Protein AF-A0AAD5D292-F1 (afdb_monomer)

Radius of gyration: 25.25 Å; Cα contacts (8 Å, |Δi|>4): 154; chains: 1; bounding box: 53×42×81 Å

Organism: Ambrosia artemisiifolia (NCBI:txid4212)

Secondary structure (DSSP, 8-state):
---TTT-S--SHHHHHHHHHHHHHTT---HHHHHHHHHHHHHHHHHHHHHB--SSSSS--S---------------S--------GGGGG------------B---HHHHHHHHHHHHHHHHHHHHHHHHHHHHHHHHHHHTTS-----GGG--SSTHHHHHHHHHHHHHHHHHHHHHHHHHHHHHHHHHTT--HHHHHHHHHHHHHHHHHHHHHHHHH-GGG-SHHHHHHHHHHHHHHHHHHHHHH-

Solvent-accessible surface area (backbone atoms only — not comparable to full-atom values): 15042 Å² total; per-residue (Å²): 131,89,56,67,45,60,29,89,72,74,66,65,57,57,54,52,51,49,51,55,47,60,69,55,58,92,60,83,56,60,68,61,45,32,41,50,38,23,52,44,47,50,53,50,52,50,47,61,64,41,35,52,74,90,83,80,87,84,82,81,94,80,78,81,88,75,88,75,95,81,87,88,80,88,88,82,91,77,92,70,79,87,72,84,71,76,80,61,84,80,67,86,80,83,89,73,95,71,82,59,79,53,38,73,62,25,68,59,44,53,52,43,52,52,52,46,50,53,48,37,52,49,41,52,49,50,53,47,51,51,51,50,60,68,40,48,66,43,52,63,57,53,64,47,63,74,81,76,78,77,85,76,78,67,91,58,81,62,44,60,58,51,48,52,59,47,47,54,64,56,43,45,44,42,51,52,45,49,50,50,54,48,55,50,50,52,53,36,55,75,39,59,37,55,65,71,57,53,53,52,46,53,52,54,49,54,51,48,51,51,54,54,51,51,52,50,46,72,74,32,67,91,42,71,42,71,73,32,49,53,46,44,50,54,41,50,49,54,51,53,53,48,51,58,66,72,72,108

Sequence (248 aa):
QWRSFEAEKTSIFDRIIQTIGQAIETQDNNEVLAYWLSNASTLLLLLQRTLKASGAAGAPPNRRPSATLFGRMTQSFRGTPQGVNISLIAGETTGASNTLQQVEAKYPALLFKQQLTAYVEKIYGMIRDNLKKDISPLLGLCIQAPRISRANLLKGNAVALASAASQDILIAHWQGIVNNIGCFLNMLKSNNVPPFLVRKIFTQIFSFINVQLFNSLLLRRECCSFSNGEYVKAGLSELEQWCYKATE

Nearest PDB structures (foldseek):
  4yn0-assembly1_B  TM=4.551E-01  e=6.010E+00  Mus musculus
  5ijp-assembly1_A  TM=3.092E-01  e=4.267E+00  Thermochaetoides thermophila
  2x3v-assembly2_C  TM=1.459E-01  e=5.450E+00  Mus musculus

Foldseek 3Di:
DPCVQVDQDDCPLVVVLVVLCVQPVVDPDLLSLLLSLQVLVVVLVVLVLQADDPPDPDDDDDDDDDDDPDDDDDDDDDDDPDQDPPVCVPPDDPDDDDPPPRDHGDPSSVVSSVSSVVSSSVSLVSSLVSLCVQLVVLLVLLLAFDDDPPPDDDDDPVCVVVVVVSLCVRLVSLVSNLVSLVVSLVSSVVSVNPVVSVVVSVVVVVVSSVVVNVVSCVVCVVCPDPVNVVSSVVSVVSVVVSVVVSVD

InterPro domains:
  IPR002710 Dilute domain [PF01843] (200-245)
  IPR002710 Dilute domain [PS51126] (14-248)
  IPR052072 Vascular development regulator domain-containing protein [PTHR16027] (11-248)

Mean predicted aligned error: 12.89 Å

Structure (mmCIF, N/CA/C/O backbone):
data_AF-A0AAD5D292-F1
#
_entry.id   AF-A0AAD5D292-F1
#
loop_
_atom_site.group_PDB
_atom_site.id
_atom_site.type_symbol
_atom_site.label_atom_id
_atom_site.label_alt_id
_atom_site.label_comp_id
_atom_site.label_asym_id
_atom_site.label_entity_id
_atom_site.label_seq_id
_atom_site.pdbx_PDB_ins_code
_atom_site.Cartn_x
_atom_site.Cartn_y
_atom_site.Cartn_z
_atom_site.occupancy
_atom_site.B_iso_or_equiv
_atom_site.auth_seq_id
_atom_site.auth_comp_id
_atom_site.auth_asym_id
_atom_site.auth_atom_id
_atom_site.pdbx_PDB_model_num
ATOM 1 N N . GLN A 1 1 ? -28.752 1.957 29.649 1.00 52.66 1 GLN A N 1
ATOM 2 C CA . GLN A 1 1 ? -27.492 2.647 29.284 1.00 52.66 1 GLN A CA 1
ATOM 3 C C . GLN A 1 1 ? -26.350 1.646 29.356 1.00 52.66 1 GLN A C 1
ATOM 5 O O . GLN A 1 1 ? -26.224 0.975 30.373 1.00 52.66 1 GLN A O 1
ATOM 10 N N . TRP A 1 2 ? -25.548 1.519 28.299 1.00 58.00 2 TRP A N 1
ATOM 11 C CA . TRP A 1 2 ? -24.398 0.611 28.279 1.00 58.00 2 TRP A CA 1
ATOM 12 C C . TRP A 1 2 ? -23.208 1.285 28.976 1.00 58.00 2 TRP A C 1
ATOM 14 O O . TRP A 1 2 ? -22.491 2.068 28.363 1.00 58.00 2 TRP A O 1
ATOM 24 N N . ARG A 1 3 ? -23.016 1.010 30.273 1.00 74.88 3 ARG A N 1
ATOM 25 C CA . ARG A 1 3 ? -21.906 1.546 31.094 1.00 74.88 3 ARG A CA 1
ATOM 26 C C . ARG A 1 3 ? -20.603 0.748 30.947 1.00 74.88 3 ARG A C 1
ATOM 28 O O . ARG A 1 3 ? -19.741 0.784 31.816 1.00 74.88 3 ARG A O 1
ATOM 35 N N . SER A 1 4 ? -20.439 0.006 29.851 1.00 76.19 4 SER A N 1
ATOM 36 C CA . SER A 1 4 ? -19.287 -0.884 29.642 1.00 76.19 4 SER A CA 1
ATOM 37 C C . SER A 1 4 ? -17.945 -0.143 29.572 1.00 76.19 4 SER A C 1
ATOM 39 O O . SER A 1 4 ? -16.920 -0.738 29.881 1.00 76.19 4 SER A O 1
ATOM 41 N N . PHE A 1 5 ? -17.942 1.147 29.216 1.00 77.19 5 PHE A N 1
ATOM 42 C CA . PHE A 1 5 ? -16.741 1.995 29.239 1.00 77.19 5 PHE A CA 1
ATOM 43 C C . PHE A 1 5 ? -16.336 2.454 30.653 1.00 77.19 5 PHE A C 1
ATOM 45 O O . PHE A 1 5 ? -15.166 2.752 30.886 1.00 77.19 5 PHE A O 1
ATOM 52 N N . GLU A 1 6 ? -17.282 2.467 31.594 1.00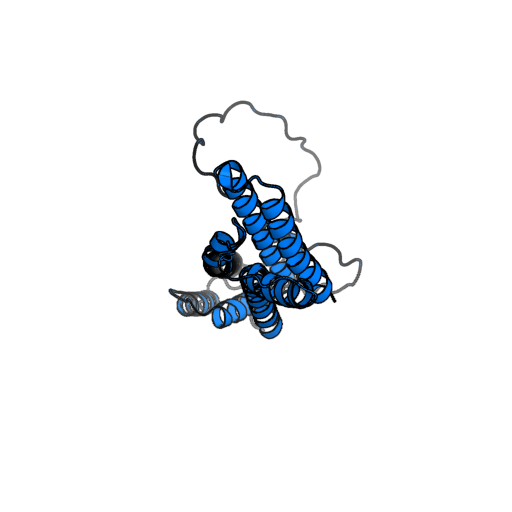 77.62 6 GLU A N 1
ATOM 53 C CA . GLU A 1 6 ? -17.096 2.859 33.002 1.00 77.62 6 GLU A CA 1
ATOM 54 C C . GLU A 1 6 ? -16.941 1.636 33.925 1.00 77.62 6 GLU A C 1
ATOM 56 O O . GLU A 1 6 ? -16.706 1.778 35.124 1.00 77.62 6 GLU A O 1
ATOM 61 N N . ALA A 1 7 ? -17.088 0.425 33.378 1.00 78.69 7 ALA A N 1
ATOM 62 C CA . ALA A 1 7 ? -17.051 -0.818 34.131 1.00 78.69 7 ALA A CA 1
ATOM 63 C C . ALA A 1 7 ? -15.611 -1.236 34.468 1.00 78.69 7 ALA A C 1
ATOM 65 O O . ALA A 1 7 ? -14.726 -1.234 33.613 1.00 78.69 7 ALA A O 1
ATOM 66 N N . GLU A 1 8 ? -15.387 -1.675 35.708 1.00 77.25 8 GLU A N 1
ATOM 67 C CA . GLU A 1 8 ? -14.089 -2.210 36.149 1.00 77.25 8 GLU A CA 1
ATOM 68 C C . GLU A 1 8 ? -13.751 -3.559 35.503 1.00 77.25 8 GLU A C 1
ATOM 70 O O . GLU A 1 8 ? -12.580 -3.909 35.363 1.00 77.25 8 GLU A O 1
ATOM 75 N N . LYS A 1 9 ? -14.777 -4.314 35.091 1.00 79.25 9 LYS A N 1
ATOM 76 C CA . LYS A 1 9 ? -14.651 -5.600 34.401 1.00 79.25 9 LYS A CA 1
ATOM 77 C C . LYS A 1 9 ? -15.694 -5.699 33.297 1.00 79.25 9 LYS A C 1
ATOM 79 O O . LYS A 1 9 ? -16.869 -5.414 33.519 1.00 79.25 9 LYS A O 1
ATOM 84 N N . THR A 1 10 ? -15.273 -6.132 32.114 1.00 86.69 10 THR A N 1
ATOM 85 C CA . THR A 1 10 ? -16.164 -6.417 30.987 1.00 86.69 10 THR A CA 1
ATOM 86 C C . THR A 1 10 ? -15.476 -7.361 30.008 1.00 86.69 10 THR A C 1
ATOM 88 O O . THR A 1 10 ? -14.293 -7.196 29.739 1.00 86.69 10 THR A O 1
ATOM 91 N N . SER A 1 11 ? -16.209 -8.337 29.469 1.00 88.81 11 SER A N 1
ATOM 92 C CA . SER A 1 11 ? -15.699 -9.300 28.478 1.00 88.81 11 SER A CA 1
ATOM 93 C C . SER A 1 11 ? -16.020 -8.909 27.034 1.00 88.81 11 SER A C 1
ATOM 95 O O . SER A 1 11 ? -15.599 -9.581 26.094 1.00 88.81 11 SER A O 1
ATOM 97 N N . ILE A 1 12 ? -16.789 -7.832 26.828 1.00 90.69 12 ILE A N 1
ATOM 98 C CA . ILE A 1 12 ? -17.220 -7.420 25.486 1.00 90.69 12 ILE A CA 1
ATOM 99 C C . ILE A 1 12 ? -16.034 -6.997 24.615 1.00 90.69 12 ILE A C 1
ATOM 101 O O . ILE A 1 12 ? -15.991 -7.334 23.436 1.00 90.69 12 ILE A O 1
ATOM 105 N N . PHE A 1 13 ? -15.058 -6.303 25.206 1.00 91.44 13 PHE A N 1
ATOM 106 C CA . PHE A 1 13 ? -13.865 -5.845 24.502 1.00 91.44 13 PHE A CA 1
ATOM 107 C C . PHE A 1 13 ? -13.006 -7.024 24.052 1.00 91.44 13 PHE A C 1
ATOM 109 O O . PHE A 1 13 ? -12.629 -7.078 22.884 1.00 91.44 13 PHE A O 1
ATOM 116 N N . ASP A 1 14 ? -12.801 -8.011 24.926 1.00 90.56 14 ASP A N 1
ATOM 117 C CA . ASP A 1 14 ? -12.041 -9.219 24.597 1.00 90.56 14 ASP A CA 1
ATOM 118 C C . ASP A 1 14 ? -12.690 -9.999 23.449 1.00 90.56 14 ASP A C 1
ATOM 120 O O . ASP A 1 14 ? -12.003 -10.411 22.518 1.00 90.56 14 ASP A O 1
ATOM 124 N N . ARG A 1 15 ? -14.025 -10.136 23.452 1.00 93.50 15 ARG A N 1
ATOM 125 C CA . ARG A 1 15 ? -14.766 -10.805 22.367 1.00 93.50 15 ARG A CA 1
ATOM 126 C C . ARG A 1 15 ? -14.590 -10.102 21.021 1.00 93.50 15 ARG A C 1
ATOM 128 O O . ARG A 1 15 ? -14.373 -10.767 20.009 1.00 93.50 15 ARG A O 1
ATOM 135 N N . ILE A 1 16 ? -14.667 -8.769 20.998 1.00 94.06 16 ILE A N 1
ATOM 136 C CA . ILE A 1 16 ? -14.452 -7.979 19.775 1.00 94.06 16 ILE A CA 1
ATOM 137 C C . ILE A 1 16 ? -13.016 -8.158 19.278 1.00 94.06 16 ILE A C 1
ATOM 139 O O . ILE A 1 16 ? -12.801 -8.447 18.103 1.00 94.06 16 ILE A O 1
ATOM 143 N N . ILE A 1 17 ? -12.037 -8.031 20.174 1.00 94.12 17 ILE A N 1
ATOM 144 C CA . ILE A 1 17 ? -10.619 -8.184 19.848 1.00 94.12 17 ILE A CA 1
ATOM 145 C C . ILE A 1 17 ? -10.313 -9.584 19.319 1.00 94.12 17 ILE A C 1
ATOM 147 O O . ILE A 1 17 ? -9.606 -9.710 18.323 1.00 94.12 17 ILE A O 1
ATOM 151 N N . GLN A 1 18 ? -10.870 -10.625 19.932 1.00 94.56 18 GLN A N 1
ATOM 152 C CA . GLN A 1 18 ? -10.713 -11.997 19.468 1.00 94.56 18 GLN A CA 1
ATOM 153 C C . GLN A 1 18 ? -11.321 -12.196 18.075 1.00 94.56 18 GLN A C 1
ATOM 155 O O . GLN A 1 18 ? -10.709 -12.852 17.239 1.00 94.56 18 GLN A O 1
ATOM 160 N N . THR A 1 19 ? -12.481 -11.590 17.804 1.00 94.81 19 THR A N 1
ATOM 161 C CA . THR A 1 19 ? -13.149 -11.682 16.496 1.00 94.81 19 THR A CA 1
ATOM 162 C C . THR A 1 19 ? -12.312 -11.021 15.402 1.00 94.81 19 THR A C 1
ATOM 164 O O . THR A 1 19 ? -12.082 -11.626 14.358 1.00 94.81 19 THR A O 1
ATOM 167 N N . ILE A 1 20 ? -11.805 -9.807 15.659 1.00 94.44 20 ILE A N 1
ATOM 168 C CA . ILE A 1 20 ? -10.880 -9.120 14.744 1.00 94.44 20 ILE A CA 1
ATOM 169 C C . ILE A 1 20 ? -9.628 -9.978 14.552 1.00 94.44 20 ILE A C 1
ATOM 171 O O . ILE A 1 20 ? -9.223 -10.219 13.420 1.00 94.44 20 ILE A O 1
ATOM 175 N N . GLY A 1 21 ? -9.042 -10.462 15.651 1.00 94.31 21 GLY A N 1
ATOM 176 C CA . GLY A 1 21 ? -7.835 -11.282 15.654 1.00 94.31 21 GLY A CA 1
ATOM 177 C C . GLY A 1 21 ? -7.959 -12.510 14.762 1.00 94.31 21 GLY A C 1
ATOM 178 O O . GLY A 1 21 ? -7.159 -12.662 13.847 1.00 94.31 21 GLY A O 1
ATOM 179 N N . GLN A 1 22 ? -8.997 -13.321 14.966 1.00 93.62 22 GLN A N 1
ATOM 180 C CA . GLN A 1 22 ? -9.257 -14.528 14.175 1.00 93.62 22 GLN A CA 1
ATOM 181 C C . GLN A 1 22 ? -9.496 -14.219 12.697 1.00 93.62 22 GLN A C 1
ATOM 183 O O . GLN A 1 22 ? -9.036 -14.956 11.832 1.00 93.62 22 GLN A O 1
ATOM 188 N N . ALA A 1 23 ? -10.196 -13.126 12.391 1.00 92.12 23 ALA A N 1
ATOM 189 C CA . ALA A 1 23 ? -10.523 -12.788 11.012 1.00 92.12 23 ALA A CA 1
ATOM 190 C C . ALA A 1 23 ? -9.321 -12.274 10.199 1.00 92.12 23 ALA A C 1
ATOM 192 O O . ALA A 1 23 ? -9.346 -12.341 8.967 1.00 92.12 23 ALA A O 1
ATOM 193 N N . ILE A 1 24 ? -8.284 -11.759 10.870 1.00 93.69 24 ILE A N 1
ATOM 194 C CA . ILE A 1 24 ? -7.054 -11.282 10.220 1.00 93.69 24 ILE A CA 1
ATOM 195 C C . ILE A 1 24 ? -5.873 -12.250 10.360 1.00 93.69 24 ILE A C 1
ATOM 197 O O . ILE A 1 24 ? -4.842 -12.062 9.710 1.00 93.69 24 ILE A O 1
ATOM 201 N N . GLU A 1 25 ? -5.968 -13.241 11.244 1.00 88.50 25 GLU A N 1
ATOM 202 C CA . GLU A 1 25 ? -4.927 -14.241 11.447 1.00 88.50 25 GLU A CA 1
ATOM 203 C C . GLU A 1 25 ? -4.779 -15.071 10.167 1.00 88.50 25 GLU A C 1
ATOM 205 O O . GLU A 1 25 ? -5.731 -15.678 9.690 1.00 88.50 25 GLU A O 1
ATOM 210 N N . THR A 1 26 ? -3.582 -15.051 9.568 1.00 77.75 26 THR A N 1
ATOM 211 C CA . THR A 1 26 ? -3.256 -15.732 8.295 1.00 77.75 26 THR A CA 1
ATOM 212 C C . THR A 1 26 ? -4.068 -15.287 7.067 1.00 77.75 26 THR A C 1
ATOM 214 O O . THR A 1 26 ? -4.201 -16.041 6.108 1.00 77.75 26 THR A O 1
ATOM 217 N N . GLN A 1 27 ? -4.596 -14.057 7.065 1.00 81.25 27 GLN A N 1
ATOM 218 C CA . GLN A 1 27 ? -5.418 -13.573 5.956 1.00 81.25 27 GLN A CA 1
ATOM 219 C C . GLN A 1 27 ? -4.590 -12.973 4.804 1.00 81.25 27 GLN A C 1
ATOM 221 O O . GLN A 1 27 ? -3.967 -11.923 4.970 1.00 81.25 27 GLN A O 1
ATOM 226 N N . ASP A 1 28 ? -4.678 -13.591 3.623 1.00 83.81 28 ASP A N 1
ATOM 227 C CA . ASP A 1 28 ? -4.085 -13.094 2.369 1.00 83.81 28 ASP A CA 1
ATOM 228 C C . ASP A 1 28 ? -5.088 -12.304 1.504 1.00 83.81 28 ASP A C 1
ATOM 230 O O . ASP A 1 28 ? -4.696 -11.594 0.576 1.00 83.81 28 ASP A O 1
ATOM 234 N N . ASN A 1 29 ? -6.393 -12.386 1.798 1.00 93.44 29 ASN A N 1
ATOM 235 C CA . ASN A 1 29 ? -7.411 -11.663 1.041 1.00 93.44 29 ASN A CA 1
ATOM 236 C C . ASN A 1 29 ? -7.456 -10.172 1.426 1.00 93.44 29 ASN A C 1
ATOM 238 O O . ASN A 1 29 ? -7.951 -9.792 2.493 1.00 93.44 29 ASN A O 1
ATOM 242 N N . ASN A 1 30 ? -7.001 -9.317 0.506 1.00 95.38 30 ASN A N 1
ATOM 243 C CA . ASN A 1 30 ? -6.973 -7.866 0.684 1.00 95.38 30 ASN A CA 1
ATOM 244 C C . ASN A 1 30 ? -8.366 -7.234 0.867 1.00 95.38 30 ASN A C 1
ATOM 246 O O . ASN A 1 30 ? -8.459 -6.208 1.539 1.00 95.38 30 ASN A O 1
ATOM 250 N N . GLU A 1 31 ? -9.442 -7.830 0.343 1.00 96.00 31 GLU A N 1
ATOM 251 C CA . GLU A 1 31 ? -10.810 -7.327 0.548 1.00 96.00 31 GLU A CA 1
ATOM 252 C C . GLU A 1 31 ? -11.240 -7.466 2.011 1.00 96.00 31 GLU A C 1
ATOM 254 O O . GLU A 1 31 ? -11.758 -6.522 2.608 1.00 96.00 31 GLU A O 1
ATOM 259 N N . VAL A 1 32 ? -10.948 -8.617 2.626 1.00 96.31 32 VAL A N 1
ATOM 260 C CA . VAL A 1 32 ? -11.236 -8.866 4.046 1.00 96.31 32 VAL A CA 1
ATOM 261 C C . VAL A 1 32 ? -10.408 -7.934 4.927 1.00 96.31 32 VAL A C 1
ATOM 263 O O . VAL A 1 32 ? -10.928 -7.349 5.880 1.00 96.31 32 VAL A O 1
ATOM 266 N N . LEU A 1 33 ? -9.129 -7.740 4.593 1.00 97.44 33 LEU A N 1
ATOM 267 C CA . LEU A 1 33 ? -8.275 -6.791 5.305 1.00 97.44 33 LEU A CA 1
ATOM 268 C C . LEU A 1 33 ? -8.810 -5.358 5.185 1.00 97.44 33 LEU A C 1
ATOM 270 O O . LEU A 1 33 ? -8.852 -4.645 6.185 1.00 97.44 33 LEU A O 1
ATOM 274 N N . ALA A 1 34 ? -9.250 -4.929 4.000 1.00 97.69 34 ALA A N 1
ATOM 275 C CA . ALA A 1 34 ? -9.808 -3.595 3.799 1.00 97.69 34 ALA A CA 1
ATOM 276 C C . ALA A 1 34 ? -11.111 -3.393 4.579 1.00 97.69 34 ALA A C 1
ATOM 278 O O . ALA A 1 34 ? -11.265 -2.370 5.246 1.00 97.69 34 ALA A O 1
ATOM 279 N N . TYR A 1 35 ? -12.002 -4.389 4.582 1.00 97.44 35 TYR A N 1
ATOM 280 C CA . TYR A 1 35 ? -13.206 -4.386 5.411 1.00 97.44 35 TYR A CA 1
ATOM 281 C C . TYR A 1 35 ? -12.866 -4.181 6.895 1.00 97.44 35 TYR A C 1
ATOM 283 O O . TYR A 1 35 ? -13.420 -3.292 7.552 1.00 97.44 35 TYR A O 1
ATOM 291 N N . TRP A 1 36 ? -11.929 -4.963 7.440 1.00 97.62 36 TRP A N 1
ATOM 292 C CA . TRP A 1 36 ? -11.537 -4.834 8.844 1.00 97.62 36 TRP A CA 1
ATOM 293 C C . TRP A 1 36 ? -10.796 -3.534 9.132 1.00 97.62 36 TRP A C 1
ATOM 295 O O . TRP A 1 36 ? -11.002 -2.960 10.201 1.00 97.62 36 TRP A O 1
ATOM 305 N N . LEU A 1 37 ? -10.002 -3.020 8.187 1.00 97.94 37 LEU A N 1
ATOM 306 C CA . LEU A 1 37 ? -9.361 -1.716 8.318 1.00 97.94 37 LEU A CA 1
ATOM 307 C C . LEU A 1 37 ? -10.415 -0.619 8.482 1.00 97.94 37 LEU A C 1
ATOM 309 O O . LEU A 1 37 ? -10.319 0.169 9.422 1.00 97.94 37 LEU A O 1
ATOM 313 N N . SER A 1 38 ? -11.442 -0.583 7.632 1.00 9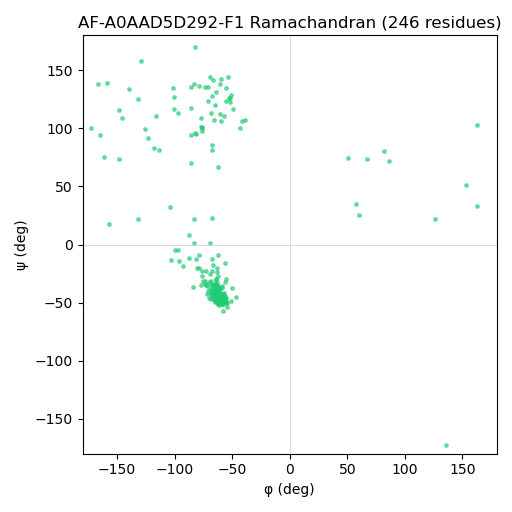7.94 38 SER A N 1
ATOM 314 C CA . SER A 1 38 ? -12.523 0.410 7.705 1.00 97.94 38 SER A CA 1
ATOM 315 C C . SER A 1 38 ? -13.279 0.347 9.030 1.00 97.94 38 SER A C 1
ATOM 317 O O . SER A 1 38 ? -13.443 1.369 9.707 1.00 97.94 38 SER A O 1
ATOM 319 N N . ASN A 1 39 ? -13.694 -0.855 9.438 1.00 9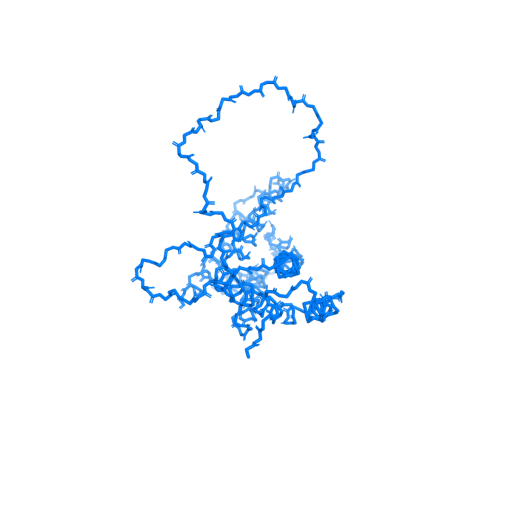7.50 39 ASN A N 1
ATOM 320 C CA . ASN A 1 39 ? -14.465 -1.062 10.663 1.00 97.50 39 ASN A CA 1
ATOM 321 C C . ASN A 1 39 ? -13.642 -0.751 11.918 1.00 97.50 39 ASN A C 1
ATOM 323 O O . ASN A 1 39 ? -14.103 -0.005 12.783 1.00 97.50 39 ASN A O 1
ATOM 327 N N . ALA A 1 40 ? -12.405 -1.249 12.006 1.00 97.25 40 ALA A N 1
ATOM 328 C CA . ALA A 1 40 ? -11.527 -0.995 13.146 1.00 97.25 40 ALA A CA 1
ATOM 329 C C . ALA A 1 40 ? -11.156 0.492 13.260 1.00 97.25 40 ALA A C 1
ATOM 331 O O . ALA A 1 40 ? -11.183 1.046 14.358 1.00 97.25 40 ALA A O 1
ATOM 332 N N . SER A 1 41 ? -10.888 1.164 12.135 1.00 96.69 41 SER A N 1
ATOM 333 C CA . SER A 1 41 ? -10.600 2.606 12.107 1.00 96.69 41 SER A CA 1
ATOM 334 C C . SER A 1 41 ? -11.797 3.435 12.563 1.00 96.69 41 SER A C 1
ATOM 336 O O . SER A 1 41 ? -11.646 4.368 13.352 1.00 96.69 41 SER A O 1
ATOM 338 N N . THR A 1 42 ? -12.996 3.080 12.099 1.00 96.00 42 THR A N 1
ATOM 339 C CA . THR A 1 42 ? -14.241 3.758 12.480 1.00 96.00 42 THR A CA 1
ATOM 340 C C . THR A 1 42 ? -14.530 3.564 13.961 1.00 96.00 42 THR A C 1
ATOM 342 O O . THR A 1 42 ? -14.801 4.532 14.670 1.00 96.00 42 THR A O 1
ATOM 345 N N . LEU A 1 43 ? -14.403 2.335 14.460 1.00 94.75 43 LEU A N 1
ATOM 346 C CA . LEU A 1 43 ? -14.583 2.028 15.874 1.00 94.75 43 LEU A CA 1
ATOM 347 C C . LEU A 1 43 ? -13.568 2.775 16.748 1.00 94.75 43 LEU A C 1
ATOM 349 O O . LEU A 1 43 ? -13.938 3.320 17.787 1.00 94.75 43 LEU A O 1
ATOM 353 N N . LEU A 1 44 ? -12.311 2.869 16.307 1.00 94.19 44 LEU A N 1
ATOM 354 C CA . LEU A 1 44 ? -11.270 3.621 17.003 1.00 94.19 44 LEU A CA 1
ATOM 355 C C . LEU A 1 44 ? -11.581 5.121 17.036 1.00 94.19 44 LEU A C 1
ATOM 357 O O . LEU A 1 44 ? -11.423 5.747 18.083 1.00 94.19 44 LEU A O 1
ATOM 361 N N . LEU A 1 45 ? -12.059 5.691 15.927 1.00 92.69 45 LEU A N 1
ATOM 362 C CA . LEU A 1 45 ? -12.484 7.090 15.853 1.00 92.69 45 LEU A CA 1
ATOM 363 C C . LEU A 1 45 ? -13.655 7.375 16.799 1.00 92.69 45 LEU A C 1
ATOM 365 O O . LEU A 1 45 ? -13.631 8.359 17.538 1.00 92.69 45 LEU A O 1
ATOM 369 N N . LEU A 1 46 ? -14.671 6.512 16.802 1.00 91.25 46 LEU A N 1
ATOM 370 C CA . LEU A 1 46 ? -15.806 6.639 17.714 1.00 91.25 46 LEU A CA 1
ATOM 371 C C . LEU A 1 46 ? -15.335 6.565 19.169 1.00 91.25 46 LEU A C 1
ATOM 373 O O . LEU A 1 46 ? -15.685 7.428 19.967 1.00 91.25 46 LEU A O 1
ATOM 377 N N . LEU A 1 47 ? -14.448 5.622 19.490 1.00 89.25 47 LEU A N 1
ATOM 378 C CA . LEU A 1 47 ? -13.871 5.494 20.825 1.00 89.25 47 LEU A CA 1
ATOM 379 C C . LEU A 1 47 ? -13.071 6.740 21.232 1.00 89.25 47 LEU A C 1
ATOM 381 O O . LEU A 1 47 ? -13.197 7.214 22.356 1.00 89.25 47 LEU A O 1
ATOM 385 N N . GLN A 1 48 ? -12.281 7.317 20.325 1.00 87.88 48 GLN A N 1
ATOM 386 C CA . GLN A 1 48 ? -11.552 8.566 20.573 1.00 87.88 48 GLN A CA 1
ATOM 387 C C . GLN A 1 48 ? -12.483 9.759 20.824 1.00 87.88 48 GLN A C 1
ATOM 389 O O . GLN A 1 48 ? -12.145 10.612 21.637 1.00 87.88 48 GLN A O 1
ATOM 394 N N . ARG A 1 49 ? -13.640 9.816 20.154 1.00 86.38 49 ARG A N 1
ATOM 395 C CA . ARG A 1 49 ? -14.654 10.862 20.366 1.00 86.38 49 ARG A CA 1
ATOM 396 C C . ARG A 1 49 ? -15.441 10.666 21.663 1.00 86.38 49 ARG A C 1
ATOM 398 O O . ARG A 1 49 ? -15.868 11.649 22.259 1.00 86.38 49 ARG A O 1
ATOM 405 N N . THR A 1 50 ? -15.643 9.420 22.091 1.00 85.38 50 THR A N 1
ATOM 406 C CA . THR A 1 50 ? -16.415 9.088 23.298 1.00 85.38 50 THR A CA 1
ATOM 407 C C . THR A 1 50 ? -15.588 9.167 24.578 1.00 85.38 50 THR A C 1
ATOM 409 O O . THR A 1 50 ? -16.119 9.568 25.610 1.00 85.38 50 THR A O 1
ATOM 412 N N . LEU A 1 51 ? -14.307 8.792 24.556 1.00 83.25 51 LEU A N 1
ATOM 413 C CA . LEU A 1 51 ? -13.466 8.813 25.754 1.00 83.25 51 LEU A CA 1
ATOM 414 C C . LEU A 1 51 ? -12.892 10.212 26.001 1.00 83.25 51 LEU A C 1
ATOM 416 O O . LEU A 1 51 ? -12.399 10.853 25.073 1.00 83.25 51 LEU A O 1
ATOM 420 N N . LYS A 1 52 ? -12.877 10.663 27.262 1.00 78.12 52 LYS A N 1
ATOM 421 C CA . LYS A 1 52 ? -12.123 11.871 27.637 1.00 78.12 52 LYS A CA 1
ATOM 422 C C . LYS A 1 52 ? -10.664 11.710 27.216 1.00 78.12 52 LYS A C 1
ATOM 424 O O . LYS A 1 52 ? -10.050 10.667 27.462 1.00 78.12 52 LYS A O 1
ATOM 429 N N . ALA A 1 53 ? -10.094 12.749 26.609 1.00 59.66 53 ALA A N 1
ATOM 430 C CA . ALA A 1 53 ? -8.659 12.811 26.381 1.00 59.66 53 ALA A CA 1
ATOM 431 C C . ALA A 1 53 ? -7.966 12.735 27.748 1.00 59.66 53 ALA A C 1
ATOM 433 O O . ALA A 1 53 ? -8.011 13.680 28.535 1.00 59.66 53 ALA A O 1
ATOM 434 N N . SER A 1 54 ? -7.367 11.585 28.058 1.00 52.59 54 SER A N 1
ATOM 435 C CA . SER A 1 54 ? -6.532 11.418 29.244 1.00 52.59 54 SER A CA 1
ATOM 436 C C . SER A 1 54 ? -5.270 12.260 29.052 1.00 52.59 54 SER A C 1
ATOM 438 O O . SER A 1 54 ? -4.256 11.762 28.572 1.00 52.59 54 SER A O 1
ATOM 440 N N . GLY A 1 55 ? -5.368 13.561 29.327 1.00 49.91 55 GLY A N 1
ATOM 441 C CA . GLY A 1 55 ? -4.274 14.508 29.134 1.00 49.91 55 GLY A CA 1
ATOM 442 C C . GLY A 1 55 ? -4.709 15.948 28.869 1.00 49.91 55 GLY A C 1
ATOM 443 O O . GLY A 1 55 ? -4.251 16.530 27.896 1.00 49.91 55 GLY A O 1
ATOM 444 N N . ALA A 1 56 ? -5.582 16.531 29.696 1.00 41.72 56 ALA A N 1
ATOM 445 C CA . ALA A 1 56 ? -5.768 17.993 29.723 1.00 41.72 56 ALA A CA 1
ATOM 446 C C . ALA A 1 56 ? -6.340 18.541 31.046 1.00 41.72 56 ALA A C 1
ATOM 448 O O . ALA A 1 56 ? -6.823 19.667 31.089 1.00 41.72 56 ALA A O 1
ATOM 449 N N . ALA A 1 57 ? -6.283 17.778 32.139 1.00 40.41 57 ALA A N 1
ATOM 450 C CA . ALA A 1 57 ? -6.629 18.276 33.466 1.00 40.41 57 ALA A CA 1
ATOM 451 C C . ALA A 1 57 ? -5.430 18.058 34.396 1.00 40.41 57 ALA A C 1
ATOM 453 O O . ALA A 1 57 ? -5.278 16.981 34.964 1.00 40.41 57 ALA A O 1
ATOM 454 N N . GLY A 1 58 ? -4.550 19.065 34.500 1.00 40.81 58 GLY A N 1
ATOM 455 C CA . GLY A 1 58 ? -3.579 19.144 35.601 1.00 40.81 58 GLY A CA 1
ATOM 456 C C . GLY A 1 58 ? -2.087 19.305 35.278 1.00 40.81 58 GLY A C 1
ATOM 457 O O . GLY A 1 58 ? -1.282 18.995 36.149 1.00 40.81 58 GLY A O 1
ATOM 458 N N . ALA A 1 59 ? -1.673 19.793 34.103 1.00 33.84 59 ALA A N 1
ATOM 459 C CA . ALA A 1 59 ? -0.270 20.186 33.893 1.00 33.84 59 ALA A CA 1
ATOM 460 C C . ALA A 1 59 ? -0.110 21.720 34.000 1.00 33.84 59 ALA A C 1
ATOM 462 O O . ALA A 1 59 ? -0.689 22.431 33.177 1.00 33.84 59 ALA A O 1
ATOM 463 N N . PRO A 1 60 ? 0.645 22.263 34.979 1.00 34.66 60 PRO A N 1
ATOM 464 C CA . PRO A 1 60 ? 0.947 23.692 35.024 1.00 34.66 60 PRO A CA 1
ATOM 465 C C . PRO A 1 60 ? 1.899 24.087 33.874 1.00 34.66 60 PRO A C 1
ATOM 467 O O . PRO A 1 60 ? 2.797 23.313 33.522 1.00 34.66 60 PRO A O 1
ATOM 470 N N . PRO A 1 61 ? 1.751 25.285 33.279 1.00 43.50 61 PRO A N 1
ATOM 471 C CA . PRO A 1 61 ? 2.526 25.692 32.116 1.00 43.50 61 PRO A CA 1
ATOM 472 C C . PRO A 1 61 ? 3.855 26.306 32.559 1.00 43.50 61 PRO A C 1
ATOM 474 O O . PRO A 1 61 ? 3.911 27.484 32.887 1.00 43.50 61 PRO A O 1
ATOM 477 N N . ASN A 1 62 ? 4.919 25.504 32.610 1.00 42.75 62 ASN A N 1
ATOM 478 C CA . ASN A 1 62 ? 6.313 25.918 32.377 1.00 42.75 62 ASN A CA 1
ATOM 479 C C . ASN A 1 62 ? 7.261 24.868 32.940 1.00 42.75 62 ASN A C 1
ATOM 481 O O . ASN A 1 62 ? 7.535 24.908 34.135 1.00 42.75 62 ASN A O 1
ATOM 485 N N . ARG A 1 63 ? 7.861 24.032 32.087 1.00 34.59 63 ARG A N 1
ATOM 486 C CA . ARG A 1 63 ? 9.281 23.662 32.217 1.00 34.59 63 ARG A CA 1
ATOM 487 C C . ARG A 1 63 ? 9.860 23.399 30.829 1.00 34.59 63 ARG A C 1
ATOM 489 O O . ARG A 1 63 ? 9.445 22.479 30.134 1.00 34.59 63 ARG A O 1
ATOM 496 N N . ARG A 1 64 ? 10.820 24.242 30.437 1.00 39.62 64 ARG A N 1
ATOM 497 C CA . ARG A 1 64 ? 11.744 24.001 29.319 1.00 39.62 64 ARG A CA 1
ATOM 498 C C . ARG A 1 64 ? 12.435 22.641 29.527 1.00 39.62 64 ARG A C 1
ATOM 500 O O . ARG A 1 64 ? 12.773 22.344 30.676 1.00 39.62 64 ARG A O 1
ATOM 507 N N . PRO A 1 65 ? 12.722 21.841 28.488 1.00 36.38 65 PRO A N 1
ATOM 508 C CA . PRO A 1 65 ? 13.563 20.669 28.668 1.00 36.38 65 PRO A CA 1
ATOM 509 C C . PRO A 1 65 ? 15.021 21.129 28.778 1.00 36.38 65 PRO A C 1
ATOM 511 O O . PRO A 1 65 ? 15.661 21.450 27.779 1.00 36.38 65 PRO A O 1
ATOM 514 N N . SER A 1 66 ? 15.544 21.186 30.004 1.00 32.03 66 SER A N 1
ATOM 515 C CA . SER A 1 66 ? 16.989 21.222 30.227 1.00 32.03 66 SER A CA 1
ATOM 516 C C . SER A 1 66 ? 17.570 19.854 29.892 1.00 32.03 66 SER A C 1
ATOM 518 O O . SER A 1 66 ? 17.161 18.836 30.452 1.00 32.03 66 SER A O 1
ATOM 520 N N . ALA A 1 67 ? 18.534 19.852 28.975 1.00 40.56 67 ALA A N 1
ATOM 521 C CA . ALA A 1 67 ? 19.364 18.706 28.651 1.00 40.56 67 ALA A CA 1
ATOM 522 C C . ALA A 1 67 ? 19.989 18.123 29.927 1.00 40.56 67 ALA A C 1
ATOM 524 O O . ALA A 1 67 ? 20.699 18.819 30.651 1.00 40.56 67 ALA A O 1
ATOM 525 N N . THR A 1 68 ? 19.738 16.843 30.194 1.00 38.88 68 THR A N 1
ATOM 526 C CA . THR A 1 68 ? 20.474 16.078 31.203 1.00 38.88 68 THR A CA 1
ATOM 527 C C . THR A 1 68 ? 21.231 14.950 30.515 1.00 38.88 68 THR A C 1
ATOM 529 O O . THR A 1 68 ? 20.671 14.012 29.952 1.00 38.88 68 THR A O 1
ATOM 532 N N . LEU A 1 69 ? 22.547 15.137 30.523 1.00 44.81 69 LEU A N 1
ATOM 533 C CA . LEU A 1 69 ? 23.613 14.246 30.097 1.00 44.81 69 LEU A CA 1
ATOM 534 C C . LEU A 1 69 ? 23.705 13.031 31.030 1.00 44.81 69 LEU A C 1
ATOM 536 O O . LEU A 1 69 ? 24.496 13.090 31.950 1.00 44.81 69 LEU A O 1
ATOM 540 N N . PHE A 1 70 ? 22.939 11.955 30.834 1.00 41.66 70 PHE A N 1
ATOM 541 C CA . PHE A 1 70 ? 23.324 10.591 31.259 1.00 41.66 70 PHE A CA 1
ATOM 542 C C . PHE A 1 70 ? 22.298 9.583 30.723 1.00 41.66 70 PHE A C 1
ATOM 544 O O . PHE A 1 70 ? 21.208 9.432 31.260 1.00 41.66 70 PHE A O 1
ATOM 551 N N . GLY A 1 71 ? 22.640 8.910 29.624 1.00 33.53 71 GLY A N 1
ATOM 552 C CA . GLY A 1 71 ? 21.772 7.896 29.011 1.00 33.53 71 GLY A CA 1
ATOM 553 C C . GLY A 1 71 ? 22.149 7.551 27.575 1.00 33.53 71 GLY A C 1
ATOM 554 O O . GLY A 1 71 ? 21.284 7.308 26.741 1.00 33.53 71 GLY A O 1
ATOM 555 N N . ARG A 1 72 ? 23.445 7.598 27.254 1.00 40.41 72 ARG A N 1
ATOM 556 C CA . ARG A 1 72 ? 23.973 7.322 25.920 1.00 40.41 72 ARG A CA 1
ATOM 557 C C . ARG A 1 72 ? 24.807 6.048 25.976 1.00 40.41 72 ARG A C 1
ATOM 559 O O . ARG A 1 72 ? 26.022 6.132 26.063 1.00 40.41 72 ARG A O 1
ATOM 566 N N . MET A 1 73 ? 24.162 4.883 25.920 1.00 32.53 73 MET A N 1
ATOM 567 C CA . MET A 1 73 ? 24.754 3.692 25.302 1.00 32.53 73 MET A CA 1
ATOM 568 C C . MET A 1 73 ? 23.713 2.597 25.078 1.00 32.53 73 MET A C 1
ATOM 570 O O . MET A 1 73 ? 22.902 2.308 25.948 1.00 32.53 73 MET A O 1
ATOM 574 N N . THR A 1 74 ? 23.816 1.976 23.902 1.00 39.28 74 THR A N 1
ATOM 575 C CA . THR A 1 74 ? 23.006 0.870 23.362 1.00 39.28 74 THR A CA 1
ATOM 576 C C . THR A 1 74 ? 21.673 1.273 22.725 1.00 39.28 74 THR A C 1
ATOM 578 O O . THR A 1 74 ? 20.626 1.138 23.327 1.00 39.28 74 THR A O 1
ATOM 581 N N . GLN A 1 75 ? 21.720 1.747 21.472 1.00 34.34 75 GLN A N 1
ATOM 582 C CA . GLN A 1 75 ? 20.782 1.357 20.401 1.00 34.34 75 GLN A CA 1
ATOM 583 C C . GLN A 1 75 ? 21.400 1.716 19.044 1.00 34.34 75 GLN A C 1
ATOM 585 O O . GLN A 1 75 ? 21.045 2.693 18.388 1.00 34.34 75 GLN A O 1
ATOM 590 N N . SER A 1 76 ? 22.369 0.903 18.634 1.00 32.59 76 SER A N 1
ATOM 591 C CA . SER A 1 76 ? 22.722 0.742 17.227 1.00 32.59 76 SER A CA 1
ATOM 592 C C . SER A 1 76 ? 22.094 -0.569 16.761 1.00 32.59 76 SER A C 1
ATOM 594 O O . SER A 1 76 ? 22.208 -1.576 17.453 1.00 32.59 76 SER A O 1
ATOM 596 N N . PHE A 1 77 ? 21.462 -0.527 15.586 1.00 33.94 77 PHE A N 1
ATOM 597 C CA . PHE A 1 77 ? 20.880 -1.654 14.845 1.00 33.94 77 PHE A CA 1
ATOM 598 C C . PHE A 1 77 ? 19.438 -2.085 15.192 1.00 33.94 77 PHE A C 1
ATOM 600 O O . PHE A 1 77 ? 19.192 -3.169 15.705 1.00 33.94 77 PHE A O 1
ATOM 607 N N . ARG A 1 78 ? 18.458 -1.259 14.794 1.00 34.78 78 ARG A N 1
ATOM 608 C CA . ARG A 1 78 ? 17.203 -1.697 14.138 1.00 34.78 78 ARG A CA 1
ATOM 609 C C . ARG A 1 78 ? 16.519 -0.480 13.509 1.00 34.78 78 ARG A C 1
ATOM 611 O O . ARG A 1 78 ? 15.795 0.260 14.166 1.00 34.78 78 ARG A O 1
ATOM 618 N N . GLY A 1 79 ? 16.793 -0.254 12.224 1.00 28.72 79 GLY A N 1
ATOM 619 C CA . GLY A 1 79 ? 16.063 0.721 11.420 1.00 28.72 79 GLY A CA 1
ATOM 620 C C . GLY A 1 79 ? 14.612 0.275 11.264 1.00 28.72 79 GLY A C 1
ATOM 621 O O . GLY A 1 79 ? 14.329 -0.677 10.545 1.00 28.72 79 GLY A O 1
ATOM 622 N N . THR A 1 80 ? 13.702 0.951 11.954 1.00 34.19 80 THR A N 1
ATOM 623 C CA . THR A 1 80 ? 12.268 0.914 11.662 1.00 34.19 80 THR A CA 1
ATOM 624 C C . THR A 1 80 ? 11.943 2.189 10.878 1.00 34.19 80 THR A C 1
ATOM 626 O O . THR A 1 80 ? 12.334 3.274 11.315 1.00 34.19 80 THR A O 1
ATOM 629 N N . PRO A 1 81 ? 11.299 2.121 9.697 1.00 41.12 81 PRO A N 1
ATOM 630 C CA . PRO A 1 81 ? 10.842 3.336 9.042 1.00 41.12 81 PRO A CA 1
ATOM 631 C C . PRO A 1 81 ? 9.737 3.956 9.898 1.00 41.12 81 PRO A C 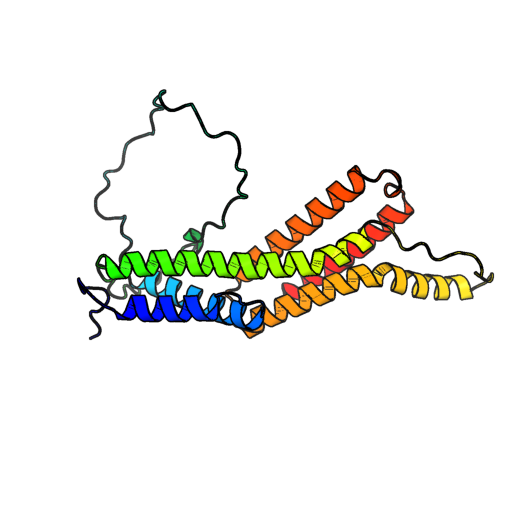1
ATOM 633 O O . PRO A 1 81 ? 8.921 3.236 10.470 1.00 41.12 81 PRO A O 1
ATOM 636 N N . GLN A 1 82 ? 9.732 5.286 9.975 1.00 41.31 82 GLN A N 1
ATOM 637 C CA . GLN A 1 82 ? 8.773 6.109 10.714 1.00 41.31 82 GLN A CA 1
ATOM 638 C C . GLN A 1 82 ? 7.343 5.553 10.599 1.00 41.31 82 GLN A C 1
ATOM 640 O O . GLN A 1 82 ? 6.711 5.616 9.541 1.00 41.31 82 GLN A O 1
ATOM 645 N N . GLY A 1 83 ? 6.859 4.976 11.702 1.00 40.38 83 GLY A N 1
ATOM 646 C CA . GLY A 1 83 ? 5.489 4.502 11.842 1.00 40.38 83 GLY A CA 1
ATOM 647 C C . GLY A 1 83 ? 4.506 5.656 11.661 1.00 40.38 83 GLY A C 1
ATOM 648 O O . GLY A 1 83 ? 4.768 6.791 12.063 1.00 40.38 83 GLY A O 1
ATOM 649 N N . VAL A 1 84 ? 3.382 5.370 11.008 1.00 47.00 84 VAL A N 1
ATOM 650 C CA . VAL A 1 84 ? 2.300 6.334 10.796 1.00 47.00 84 VAL A CA 1
ATOM 651 C C . VAL A 1 84 ? 1.780 6.770 12.163 1.00 47.00 84 VAL A C 1
ATOM 653 O O . VAL A 1 84 ? 1.182 5.982 12.881 1.00 47.00 84 VAL A O 1
ATOM 656 N N . ASN A 1 85 ? 2.006 8.030 12.529 1.00 43.81 85 ASN A N 1
ATOM 657 C CA . ASN A 1 85 ? 1.473 8.587 13.764 1.00 43.81 85 ASN A CA 1
ATOM 658 C C . ASN A 1 85 ? -0.030 8.866 13.555 1.00 43.81 85 ASN A C 1
ATOM 660 O O . ASN A 1 85 ? -0.410 9.867 12.946 1.00 43.81 85 ASN A O 1
ATOM 664 N N . ILE A 1 86 ? -0.894 7.949 14.006 1.00 50.09 86 ILE A N 1
ATOM 665 C CA . ILE A 1 86 ? -2.369 8.029 13.886 1.00 50.09 86 ILE A CA 1
ATOM 666 C C . ILE A 1 86 ? -2.962 9.150 14.782 1.00 50.09 86 ILE A C 1
ATOM 668 O O . ILE A 1 86 ? -4.159 9.424 14.764 1.00 50.09 86 ILE A O 1
ATOM 672 N N . SER A 1 87 ? -2.125 9.897 15.510 1.00 44.28 87 SER A N 1
ATOM 673 C CA . SER A 1 87 ? -2.511 11.089 16.286 1.00 44.28 87 SER A CA 1
ATOM 674 C C . SER A 1 87 ? -3.076 12.250 15.446 1.00 44.28 87 SER A C 1
ATOM 676 O O . SER A 1 87 ? -3.635 13.191 16.001 1.00 44.28 87 SER A O 1
ATOM 678 N N . LEU A 1 88 ? -3.000 12.168 14.114 1.00 43.53 88 LEU A N 1
ATOM 679 C CA . LEU A 1 88 ? -3.461 13.195 13.171 1.00 43.53 88 LEU A CA 1
ATOM 680 C C . LEU A 1 88 ? -4.964 13.145 12.842 1.00 43.53 88 LEU A C 1
ATOM 682 O O . LEU A 1 88 ? -5.434 13.973 12.068 1.00 43.53 88 LEU A O 1
ATOM 686 N N . ILE A 1 89 ? -5.746 12.224 13.421 1.00 49.75 89 ILE A N 1
ATOM 687 C CA . ILE A 1 89 ? -7.211 12.214 13.218 1.00 49.75 89 ILE A CA 1
ATOM 688 C C . ILE A 1 89 ? -7.888 13.447 13.870 1.00 49.75 89 ILE A C 1
ATOM 690 O O . ILE A 1 89 ? -9.039 13.761 13.581 1.00 49.75 89 ILE A O 1
ATOM 694 N N . ALA A 1 90 ? -7.160 14.188 14.711 1.00 43.81 90 ALA A N 1
ATOM 695 C CA . ALA A 1 90 ? -7.628 15.393 15.393 1.00 43.81 90 ALA A CA 1
ATOM 696 C C . ALA A 1 90 ? -7.089 16.707 14.780 1.00 43.81 90 ALA A C 1
ATOM 698 O O . ALA A 1 90 ? -6.848 17.670 15.505 1.00 43.81 90 ALA A O 1
ATOM 699 N N . GLY A 1 91 ? -6.859 16.754 13.464 1.00 36.88 91 GLY A N 1
ATOM 700 C CA . GLY A 1 91 ? -6.468 17.977 12.756 1.00 36.88 91 GLY A CA 1
ATOM 701 C C . GLY A 1 91 ? -7.659 18.674 12.093 1.00 36.88 91 GLY A C 1
ATOM 702 O O . GLY A 1 91 ? -8.209 18.141 11.139 1.00 36.88 91 GLY A O 1
ATOM 703 N N . GLU A 1 92 ? -7.995 19.867 12.592 1.00 39.09 92 GLU A N 1
ATOM 704 C CA . GLU A 1 92 ? -8.792 20.916 11.926 1.00 39.09 92 GLU A CA 1
ATOM 705 C C . GLU A 1 92 ? -10.280 20.626 11.646 1.00 39.09 92 GLU A C 1
ATOM 707 O O . GLU A 1 92 ? -10.730 20.525 10.510 1.00 39.09 92 GLU A O 1
ATOM 712 N N . THR A 1 93 ? -11.099 20.656 12.701 1.00 37.91 93 THR A N 1
ATOM 713 C CA . THR A 1 93 ? -12.468 21.189 12.582 1.00 37.91 93 THR A CA 1
ATOM 714 C C . THR A 1 93 ? -12.663 22.274 13.629 1.00 37.91 93 THR A C 1
ATOM 716 O O . THR A 1 93 ? -12.873 22.006 14.813 1.00 37.91 93 THR A O 1
ATOM 719 N N . THR A 1 94 ? -12.540 23.513 13.175 1.00 38.38 94 THR A N 1
ATOM 720 C CA . THR A 1 94 ?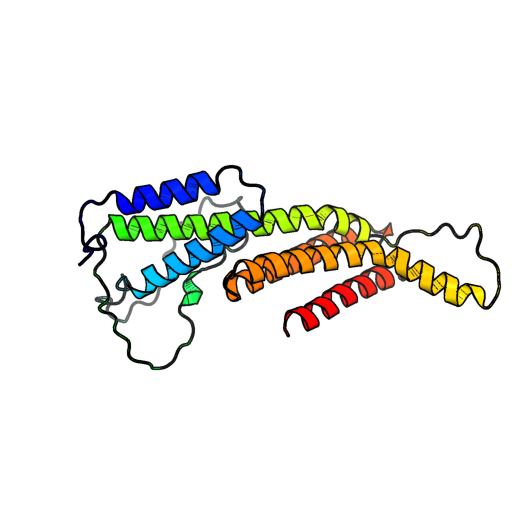 -12.965 24.727 13.859 1.00 38.38 94 THR A CA 1
ATOM 721 C C . THR A 1 94 ? -14.429 24.616 14.297 1.00 38.38 94 THR A C 1
ATOM 723 O O . THR A 1 94 ? -15.312 24.343 13.494 1.00 38.38 94 THR A O 1
ATOM 726 N N . GLY A 1 95 ? -14.667 24.841 15.592 1.00 38.97 95 GLY A N 1
ATOM 727 C CA . GLY A 1 95 ? -15.907 25.397 16.140 1.00 38.97 95 GLY A CA 1
ATOM 728 C C . GLY A 1 95 ? -17.235 24.762 15.718 1.00 38.97 95 GLY A C 1
ATOM 729 O O . GLY A 1 95 ? -18.020 25.402 15.031 1.00 38.97 95 GLY A O 1
ATOM 730 N N . ALA A 1 96 ? -17.563 23.579 16.239 1.00 33.16 96 ALA A N 1
ATOM 731 C CA . ALA A 1 96 ? -18.961 23.182 16.389 1.00 33.16 96 ALA A CA 1
ATOM 732 C C . ALA A 1 96 ? -19.132 22.337 17.653 1.00 33.16 96 ALA A C 1
ATOM 734 O O . ALA A 1 96 ? -18.671 21.202 17.751 1.00 33.16 96 ALA A O 1
ATOM 735 N N . SER A 1 97 ? -19.776 22.958 18.636 1.00 41.00 97 SER A N 1
ATOM 736 C CA . SER A 1 97 ? -20.299 22.364 19.858 1.00 41.00 97 SER A CA 1
ATOM 737 C C . SER A 1 97 ? -20.964 21.013 19.588 1.00 41.00 97 SER A C 1
ATOM 739 O O . SER A 1 97 ? -22.058 20.959 19.043 1.00 41.00 97 SER A O 1
ATOM 741 N N . ASN A 1 98 ? -20.298 19.932 19.981 1.00 37.56 98 ASN A N 1
ATOM 742 C CA . ASN A 1 98 ? -20.923 18.668 20.348 1.00 37.56 98 ASN A CA 1
ATOM 743 C C . ASN A 1 98 ? -20.035 18.030 21.414 1.00 37.56 98 ASN A C 1
ATOM 745 O O . ASN A 1 98 ? -19.308 17.064 21.182 1.00 37.56 98 ASN A O 1
ATOM 749 N N . THR A 1 99 ? -20.095 18.599 22.615 1.00 44.84 99 THR A N 1
ATOM 750 C CA . THR A 1 99 ? -19.787 17.911 23.870 1.00 44.84 99 THR A CA 1
ATOM 751 C C . THR A 1 99 ? -20.776 16.751 24.054 1.00 44.84 99 THR A C 1
ATOM 753 O O . THR A 1 99 ? -21.604 16.746 24.959 1.00 44.84 99 THR A O 1
ATOM 756 N N . LEU A 1 100 ? -20.694 15.732 23.189 1.00 49.38 100 LEU A N 1
ATOM 757 C CA . LEU A 1 100 ? -21.082 14.375 23.562 1.00 49.38 100 LEU A CA 1
ATOM 758 C C . LEU A 1 100 ? -20.360 14.110 24.879 1.00 49.38 100 LEU A C 1
ATOM 760 O O . LEU A 1 100 ? -19.136 14.216 24.915 1.00 49.38 100 LEU A O 1
ATOM 764 N N . GLN A 1 101 ? -21.118 13.902 25.959 1.00 56.00 101 GLN A N 1
ATOM 765 C CA . GLN A 1 101 ? -20.603 13.677 27.308 1.00 56.00 101 GLN A CA 1
ATOM 766 C C . GLN A 1 101 ? -19.423 12.705 27.247 1.00 56.00 101 GLN A C 1
ATOM 768 O O . GLN A 1 101 ? -19.608 11.501 27.080 1.00 56.00 101 GLN A O 1
ATOM 773 N N . GLN A 1 102 ? -18.205 13.243 27.312 1.00 68.06 102 GLN A N 1
ATOM 774 C CA . GLN A 1 102 ? -17.015 12.421 27.210 1.00 68.06 102 GLN A CA 1
ATOM 775 C C . GLN A 1 102 ? -16.954 11.545 28.460 1.00 68.06 102 GLN A C 1
ATOM 777 O O . GLN A 1 102 ? -17.048 12.044 29.585 1.00 68.06 102 GLN A O 1
ATOM 782 N N . VAL A 1 103 ? -16.817 10.241 28.260 1.00 79.38 103 VAL A N 1
ATOM 783 C CA . VAL A 1 103 ? -16.861 9.232 29.316 1.00 79.38 103 VAL A CA 1
ATOM 784 C C . VAL A 1 103 ? -15.473 9.085 29.933 1.00 79.38 103 VAL A C 1
ATOM 786 O O . VAL A 1 103 ? -14.462 9.030 29.223 1.00 79.38 103 VAL A O 1
ATOM 789 N N . GLU A 1 104 ? -15.411 9.023 31.264 1.00 79.31 104 GLU A N 1
ATOM 790 C CA . GLU A 1 104 ? -14.187 8.653 31.974 1.00 79.31 104 GLU A CA 1
ATOM 791 C C . GLU A 1 104 ? -13.992 7.137 31.868 1.00 79.31 104 GLU A C 1
ATOM 793 O O . GLU A 1 104 ? -14.649 6.348 32.546 1.00 79.31 104 GLU A O 1
ATOM 798 N N . ALA A 1 105 ? -13.121 6.727 30.948 1.00 81.88 105 ALA A N 1
ATOM 799 C CA . ALA A 1 105 ? -12.878 5.321 30.666 1.00 81.88 105 ALA A CA 1
ATOM 800 C C . ALA A 1 105 ? -12.125 4.640 31.817 1.00 81.88 105 ALA A C 1
ATOM 802 O O . ALA A 1 105 ? -11.106 5.149 32.288 1.00 81.88 105 ALA A O 1
ATOM 803 N N . LYS A 1 106 ? -12.556 3.437 32.200 1.00 86.00 106 LYS A N 1
ATOM 804 C CA . LYS A 1 106 ? -11.761 2.545 33.057 1.00 86.00 106 LYS A CA 1
ATOM 805 C C . LYS A 1 106 ? -10.735 1.752 32.241 1.00 86.00 106 LYS A C 1
ATOM 807 O O . LYS A 1 106 ? -10.763 1.733 31.009 1.00 86.00 106 LYS A O 1
ATOM 812 N N . TYR A 1 107 ? -9.830 1.071 32.946 1.00 87.19 107 TYR A N 1
ATOM 813 C CA . TYR A 1 107 ? -8.722 0.311 32.355 1.00 87.19 107 TYR A CA 1
ATOM 814 C C . TYR A 1 107 ? -9.123 -0.606 31.178 1.00 87.19 107 TYR A C 1
ATOM 816 O O . TYR A 1 107 ? -8.460 -0.514 30.144 1.00 87.19 107 TYR A O 1
ATOM 824 N N . PRO A 1 108 ? -10.215 -1.404 31.235 1.00 87.19 108 PRO A N 1
ATOM 825 C CA . PRO A 1 108 ? -10.596 -2.268 30.113 1.00 87.19 108 PRO A CA 1
ATOM 826 C C . PRO A 1 108 ? -10.858 -1.506 28.806 1.00 87.19 108 PRO A C 1
ATOM 828 O O . PRO A 1 108 ? -10.480 -1.965 27.732 1.00 87.19 108 PRO A O 1
ATOM 831 N N . ALA A 1 109 ? -11.455 -0.314 28.884 1.00 88.38 109 ALA A N 1
ATOM 832 C CA . ALA A 1 109 ? -11.723 0.522 27.716 1.00 88.38 109 ALA A CA 1
ATOM 833 C C . ALA A 1 109 ? -10.443 1.152 27.141 1.00 88.38 109 ALA A C 1
ATOM 835 O O . ALA A 1 109 ? -10.303 1.284 25.923 1.00 88.38 109 ALA A O 1
ATOM 836 N N . LEU A 1 110 ? -9.494 1.524 28.007 1.00 89.75 110 LEU A N 1
ATOM 837 C CA . LEU A 1 110 ? -8.189 2.041 27.586 1.00 89.75 110 LEU A CA 1
ATOM 838 C C . LEU A 1 110 ? -7.347 0.950 26.917 1.00 89.75 110 LEU A C 1
ATOM 840 O O . LEU A 1 110 ? -6.763 1.194 25.860 1.00 89.75 110 LEU A O 1
ATOM 844 N N . LEU A 1 111 ? -7.338 -0.257 27.488 1.00 90.81 111 LEU A N 1
ATOM 845 C CA . LEU A 1 111 ? -6.670 -1.416 26.902 1.00 90.81 111 LEU A CA 1
ATOM 846 C C . LEU A 1 111 ? -7.280 -1.767 25.541 1.00 90.81 111 LEU A C 1
ATOM 848 O O . LEU A 1 111 ? -6.550 -1.918 24.563 1.00 90.81 111 LEU A O 1
ATOM 852 N N . PHE A 1 112 ? -8.612 -1.789 25.453 1.00 93.38 112 PHE A N 1
ATOM 853 C CA . PHE A 1 112 ? -9.329 -2.002 24.199 1.00 93.38 112 PHE A CA 1
ATOM 854 C C . PHE A 1 112 ? -8.930 -0.986 23.121 1.00 93.38 112 PHE A C 1
ATOM 856 O O . PHE A 1 112 ? -8.625 -1.370 21.993 1.00 93.38 112 PHE A O 1
ATOM 863 N N . LYS A 1 113 ? -8.854 0.308 23.468 1.00 92.88 113 LYS A N 1
ATOM 864 C CA . LYS A 1 113 ? -8.384 1.363 22.555 1.00 92.88 113 LYS A CA 1
ATOM 865 C C . LYS A 1 113 ? -6.975 1.082 22.035 1.00 92.88 113 LYS A C 1
ATOM 867 O O . LYS A 1 113 ? -6.717 1.242 20.840 1.00 92.88 113 LYS A O 1
ATOM 872 N N . GLN A 1 114 ? -6.060 0.694 22.922 1.00 94.50 114 GLN A N 1
ATOM 873 C CA . GLN A 1 114 ? -4.674 0.401 22.563 1.00 94.50 114 GLN A CA 1
ATOM 874 C C . GLN A 1 114 ? -4.581 -0.815 21.635 1.00 94.50 114 GLN A C 1
ATOM 876 O O . GLN A 1 114 ? -3.921 -0.744 20.601 1.00 94.50 114 GLN A O 1
ATOM 881 N N . GLN A 1 115 ? -5.283 -1.900 21.962 1.00 95.81 115 GLN A N 1
ATOM 882 C CA . GLN A 1 115 ? -5.325 -3.105 21.134 1.00 95.81 115 GLN A CA 1
ATOM 883 C C . GLN A 1 115 ? -5.930 -2.811 19.761 1.00 95.81 115 GLN A C 1
ATOM 885 O O . GLN A 1 115 ? -5.355 -3.193 18.746 1.00 95.81 115 GLN A O 1
ATOM 890 N N . LEU A 1 116 ? -7.041 -2.075 19.710 1.00 96.19 116 LEU A N 1
ATOM 891 C CA . LEU A 1 116 ? -7.677 -1.692 18.453 1.00 96.19 116 LEU A CA 1
ATOM 892 C C . LEU A 1 116 ? -6.749 -0.830 17.585 1.00 96.19 116 LEU A C 1
ATOM 894 O O . LEU A 1 116 ? -6.681 -1.037 16.377 1.00 96.19 116 LEU A O 1
ATOM 898 N N . THR A 1 117 ? -5.982 0.078 18.198 1.00 96.19 117 THR A N 1
ATOM 899 C CA . THR A 1 117 ? -4.946 0.858 17.496 1.00 96.19 117 THR A CA 1
ATOM 900 C C . THR A 1 117 ? -3.885 -0.058 16.885 1.00 96.19 117 THR A C 1
ATOM 902 O O . THR A 1 117 ? -3.596 0.055 15.696 1.00 96.19 117 THR A O 1
ATOM 905 N N . ALA A 1 118 ? -3.368 -1.019 17.656 1.00 96.94 118 ALA A N 1
ATOM 906 C CA . ALA A 1 118 ? -2.389 -1.987 17.163 1.00 96.94 118 ALA A CA 1
ATOM 907 C C . ALA A 1 118 ? -2.944 -2.851 16.015 1.00 96.94 118 ALA A C 1
ATOM 909 O O . ALA A 1 118 ? -2.225 -3.156 15.065 1.00 96.94 118 ALA A O 1
ATOM 910 N N . TYR A 1 119 ? -4.230 -3.214 16.058 1.00 96.81 119 TYR A N 1
ATOM 911 C CA . TYR A 1 119 ? -4.884 -3.931 14.962 1.00 96.81 119 TYR A CA 1
ATOM 912 C C . TYR A 1 119 ? -5.005 -3.087 13.693 1.00 96.81 119 TYR A C 1
ATOM 914 O O . TYR A 1 119 ? -4.692 -3.587 12.616 1.00 96.81 119 TYR A O 1
ATOM 922 N N . VAL A 1 120 ? -5.393 -1.813 13.804 1.00 97.56 120 VAL A N 1
ATOM 923 C CA . VAL A 1 120 ? -5.416 -0.888 12.658 1.00 97.56 120 VAL A CA 1
ATOM 924 C C . VAL A 1 120 ? -4.027 -0.785 12.026 1.00 97.56 120 VAL A C 1
ATOM 926 O O . VAL A 1 120 ? -3.899 -0.922 10.811 1.00 97.56 120 VAL A O 1
ATOM 929 N N . GLU A 1 121 ? -2.979 -0.613 12.835 1.00 96.75 121 GLU A N 1
ATOM 930 C CA . GLU A 1 121 ? -1.592 -0.553 12.356 1.00 96.75 121 GLU A CA 1
ATOM 931 C C . GLU A 1 121 ? -1.147 -1.859 11.686 1.00 96.75 121 GLU A C 1
ATOM 933 O O . GLU A 1 121 ? -0.537 -1.826 10.614 1.00 96.75 121 GLU A O 1
ATOM 938 N N . LYS A 1 122 ? -1.487 -3.011 12.276 1.00 96.50 122 LYS A N 1
ATOM 939 C CA . LYS A 1 122 ? -1.173 -4.335 11.725 1.00 96.50 122 LYS A CA 1
ATOM 940 C C . LYS A 1 122 ? -1.842 -4.546 10.368 1.00 96.50 122 LYS A C 1
ATOM 942 O O . LYS A 1 122 ? -1.156 -4.890 9.409 1.00 96.50 122 LYS A O 1
ATOM 947 N N . ILE A 1 123 ? -3.151 -4.306 10.271 1.00 97.44 123 ILE A N 1
ATOM 948 C CA . ILE A 1 123 ? -3.921 -4.479 9.030 1.00 97.44 123 ILE A CA 1
ATOM 949 C C . ILE A 1 123 ? -3.416 -3.513 7.952 1.00 97.44 123 ILE A C 1
ATOM 951 O O . ILE A 1 123 ? -3.183 -3.924 6.817 1.00 97.44 123 ILE A O 1
ATOM 955 N N . TYR A 1 124 ? -3.176 -2.247 8.311 1.00 97.69 124 TYR A N 1
ATOM 956 C CA . TYR A 1 124 ? -2.569 -1.259 7.417 1.00 97.69 124 TYR A CA 1
ATOM 957 C C . TYR A 1 124 ? -1.223 -1.751 6.864 1.00 97.69 124 TYR A C 1
ATOM 959 O O . TYR A 1 124 ? -0.964 -1.643 5.664 1.00 97.69 124 TYR A O 1
ATOM 967 N N . GLY A 1 125 ? -0.369 -2.303 7.733 1.00 96.75 125 GLY A N 1
ATOM 968 C CA . GLY A 1 125 ? 0.917 -2.880 7.353 1.00 96.75 125 GLY A CA 1
ATOM 969 C C . GLY A 1 125 ? 0.766 -4.030 6.360 1.00 96.75 125 GLY A C 1
ATOM 970 O O . GLY A 1 125 ? 1.405 -4.000 5.312 1.00 96.75 125 GLY A O 1
ATOM 971 N N . MET A 1 126 ? -0.128 -4.981 6.646 1.00 96.69 126 MET A N 1
ATOM 972 C CA . MET A 1 126 ? -0.400 -6.135 5.779 1.00 96.69 126 MET A CA 1
ATOM 973 C C . MET A 1 126 ? -0.859 -5.706 4.382 1.00 96.69 126 MET A C 1
ATOM 975 O O . MET A 1 126 ? -0.251 -6.103 3.394 1.00 96.69 126 MET A O 1
ATOM 979 N N . ILE A 1 127 ? -1.865 -4.831 4.293 1.00 96.88 127 ILE A N 1
ATOM 980 C CA . ILE A 1 127 ? -2.388 -4.305 3.019 1.00 96.88 127 ILE A CA 1
ATOM 981 C C . ILE A 1 127 ? -1.273 -3.644 2.201 1.00 96.88 127 ILE A C 1
ATOM 983 O O . ILE A 1 127 ? -1.106 -3.919 1.013 1.00 96.88 127 ILE A O 1
ATOM 987 N N . ARG A 1 128 ? -0.481 -2.776 2.838 1.00 97.31 128 ARG A N 1
ATOM 988 C CA . ARG A 1 128 ? 0.638 -2.098 2.179 1.00 97.31 128 ARG A CA 1
ATOM 989 C C . ARG A 1 128 ? 1.680 -3.091 1.672 1.00 97.31 128 ARG A C 1
ATOM 991 O O . ARG A 1 128 ? 2.189 -2.925 0.566 1.00 97.31 128 ARG A O 1
ATOM 998 N N . ASP A 1 129 ? 2.062 -4.055 2.498 1.00 96.44 129 ASP A N 1
ATOM 999 C CA . ASP A 1 129 ? 3.148 -4.975 2.175 1.00 96.44 129 ASP A CA 1
ATOM 1000 C C . ASP A 1 129 ? 2.716 -6.002 1.115 1.00 96.44 129 ASP A C 1
ATOM 1002 O O . ASP A 1 129 ? 3.517 -6.318 0.235 1.00 96.44 129 ASP A O 1
ATOM 1006 N N . ASN A 1 130 ? 1.437 -6.391 1.088 1.00 96.12 130 ASN A N 1
ATOM 1007 C CA . ASN A 1 130 ? 0.837 -7.153 -0.011 1.00 96.12 130 ASN A CA 1
ATOM 1008 C C . ASN A 1 130 ? 0.915 -6.384 -1.334 1.00 96.12 130 ASN A C 1
ATOM 1010 O O . ASN A 1 130 ? 1.441 -6.902 -2.314 1.00 96.12 130 ASN A O 1
ATOM 1014 N N . LEU A 1 131 ? 0.520 -5.108 -1.354 1.00 96.38 131 LEU A N 1
ATOM 1015 C CA . LEU A 1 131 ? 0.620 -4.299 -2.572 1.00 96.38 131 LEU A CA 1
ATOM 1016 C C . LEU A 1 131 ? 2.075 -4.138 -3.048 1.00 96.38 131 LEU A C 1
ATOM 1018 O O . LEU A 1 131 ? 2.358 -4.228 -4.242 1.00 96.38 131 LEU A O 1
ATOM 1022 N N . LYS A 1 132 ? 3.038 -3.954 -2.134 1.00 96.56 132 LYS A N 1
ATOM 1023 C CA . LYS A 1 132 ? 4.467 -3.951 -2.504 1.00 96.56 132 LYS A CA 1
ATOM 1024 C C . LYS A 1 132 ? 4.904 -5.286 -3.097 1.00 96.56 132 LYS A C 1
ATOM 1026 O O . LYS A 1 132 ? 5.673 -5.284 -4.059 1.00 96.56 132 LYS A O 1
ATOM 1031 N N . LYS A 1 133 ? 4.451 -6.403 -2.524 1.00 96.00 133 LYS A N 1
ATOM 1032 C CA . LYS A 1 133 ? 4.750 -7.754 -3.007 1.00 96.00 133 LYS A CA 1
ATOM 1033 C C . LYS A 1 133 ? 4.209 -7.955 -4.421 1.00 96.00 133 LYS A C 1
ATOM 1035 O O . LYS A 1 133 ? 4.942 -8.481 -5.249 1.00 96.00 133 LYS A O 1
ATOM 1040 N N . ASP A 1 134 ? 3.011 -7.461 -4.717 1.00 94.44 134 ASP A N 1
ATOM 1041 C CA . ASP A 1 134 ? 2.395 -7.595 -6.041 1.00 94.44 134 ASP A CA 1
ATOM 1042 C C . ASP A 1 134 ? 3.043 -6.674 -7.093 1.00 94.44 134 ASP A C 1
ATOM 1044 O O . ASP A 1 134 ? 3.174 -7.046 -8.259 1.00 94.44 134 ASP A O 1
ATOM 1048 N N . ILE A 1 135 ? 3.500 -5.480 -6.696 1.00 94.81 135 ILE A N 1
ATOM 1049 C CA . ILE A 1 135 ? 4.185 -4.529 -7.593 1.00 94.81 135 ILE A CA 1
ATOM 1050 C C . ILE A 1 135 ? 5.641 -4.937 -7.864 1.00 94.81 135 ILE A C 1
ATOM 1052 O O . ILE A 1 135 ? 6.143 -4.718 -8.966 1.00 94.81 135 ILE A O 1
ATOM 1056 N N . SER A 1 136 ? 6.334 -5.520 -6.881 1.00 96.00 136 SER A N 1
ATOM 1057 C CA . SER A 1 136 ? 7.780 -5.803 -6.943 1.00 96.00 136 SER A CA 1
ATOM 1058 C C . SER A 1 136 ? 8.236 -6.555 -8.205 1.00 96.00 136 SER A C 1
ATOM 1060 O O . SER A 1 136 ? 9.188 -6.092 -8.838 1.00 96.00 136 SER A O 1
ATOM 1062 N N . PRO A 1 137 ? 7.591 -7.663 -8.628 1.00 94.00 137 PRO A N 1
ATOM 1063 C CA . PRO A 1 137 ? 8.000 -8.391 -9.828 1.00 94.00 137 PRO A CA 1
ATOM 1064 C C . PRO A 1 137 ? 7.856 -7.557 -11.102 1.00 94.00 137 PRO A C 1
ATOM 1066 O O . PRO A 1 137 ? 8.762 -7.545 -11.932 1.00 94.00 137 PRO A O 1
ATOM 1069 N N . LEU A 1 138 ? 6.747 -6.821 -11.236 1.00 92.31 138 LEU A N 1
ATOM 1070 C CA . LEU A 1 138 ? 6.491 -5.957 -12.390 1.00 92.31 138 LEU A CA 1
ATOM 1071 C C . LEU A 1 138 ? 7.499 -4.810 -12.447 1.00 92.31 138 LEU A C 1
ATOM 1073 O O . LEU A 1 138 ? 8.043 -4.512 -13.506 1.00 92.31 138 LEU A O 1
ATOM 1077 N N . LEU A 1 139 ? 7.813 -4.220 -11.293 1.00 93.38 139 LEU A N 1
ATOM 1078 C CA . LEU A 1 139 ? 8.802 -3.157 -11.203 1.00 93.38 139 LEU A CA 1
ATOM 1079 C C . LEU A 1 139 ? 10.197 -3.635 -11.624 1.00 93.38 139 LEU A C 1
ATOM 1081 O O . LEU A 1 139 ? 10.921 -2.891 -12.278 1.00 93.38 139 LEU A O 1
ATOM 1085 N N . GLY A 1 140 ? 10.544 -4.888 -11.315 1.00 91.81 140 GLY A N 1
ATOM 1086 C CA . GLY A 1 140 ? 11.775 -5.526 -11.782 1.00 91.81 140 GLY A CA 1
ATOM 1087 C C . GLY A 1 140 ? 11.893 -5.579 -13.311 1.00 91.81 140 GLY A C 1
ATOM 1088 O O . GLY A 1 140 ? 12.985 -5.401 -13.853 1.00 91.81 140 GLY A O 1
ATOM 1089 N N . LEU A 1 141 ? 10.768 -5.762 -14.009 1.00 89.94 141 LEU A N 1
ATOM 1090 C CA . LEU A 1 141 ? 10.701 -5.761 -15.475 1.00 89.94 141 LEU A CA 1
ATOM 1091 C C . LEU A 1 141 ? 10.790 -4.343 -16.060 1.00 89.94 141 LEU A C 1
ATOM 1093 O O . LEU A 1 141 ? 11.297 -4.165 -17.162 1.00 89.94 141 LEU A O 1
ATOM 1097 N N . CYS A 1 142 ? 10.373 -3.328 -15.303 1.00 90.56 142 CYS A N 1
ATOM 1098 C CA . CYS A 1 142 ? 10.406 -1.924 -15.717 1.00 90.56 142 CYS A CA 1
ATOM 1099 C C . CYS A 1 142 ? 11.793 -1.256 -15.618 1.00 90.56 142 CYS A C 1
ATOM 1101 O O . CYS A 1 142 ? 11.962 -0.131 -16.085 1.00 90.56 142 CYS A O 1
ATOM 1103 N N . ILE A 1 143 ? 12.797 -1.909 -15.015 1.00 88.44 143 ILE A N 1
ATOM 1104 C CA . ILE A 1 143 ? 14.150 -1.336 -14.852 1.00 88.44 143 ILE A CA 1
ATOM 1105 C C . ILE A 1 143 ? 14.872 -1.194 -16.198 1.00 88.44 143 ILE A C 1
ATOM 1107 O O . ILE A 1 143 ? 15.700 -0.296 -16.375 1.00 88.44 143 ILE A O 1
ATOM 1111 N N . GLN A 1 144 ? 14.584 -2.095 -17.137 1.00 85.88 144 GLN A N 1
ATOM 1112 C CA . GLN A 1 144 ? 15.275 -2.179 -18.413 1.00 85.88 144 GLN A CA 1
ATOM 1113 C C . GLN A 1 144 ? 14.272 -2.281 -19.559 1.00 85.88 144 GLN A C 1
ATOM 1115 O O . GLN A 1 144 ? 13.462 -3.201 -19.599 1.00 85.88 144 GLN A O 1
ATOM 1120 N N . ALA A 1 145 ? 14.390 -1.374 -20.526 1.00 82.00 145 ALA A N 1
ATOM 1121 C CA . ALA A 1 145 ? 13.574 -1.357 -21.727 1.00 82.00 145 ALA A CA 1
ATOM 1122 C C . ALA A 1 145 ? 13.621 -2.726 -22.435 1.00 82.00 145 ALA A C 1
ATOM 1124 O O . ALA A 1 145 ? 14.726 -3.209 -22.742 1.00 82.00 145 ALA A O 1
ATOM 1125 N N . PRO A 1 146 ? 12.459 -3.346 -22.721 1.00 77.56 146 PRO A N 1
ATOM 1126 C CA . PRO A 1 146 ? 12.418 -4.601 -23.455 1.00 77.56 146 PRO A CA 1
ATOM 1127 C C . PRO A 1 146 ? 13.152 -4.469 -24.793 1.00 77.56 146 PRO A C 1
ATOM 1129 O O . PRO A 1 146 ? 12.878 -3.593 -25.613 1.00 77.56 146 PRO A O 1
ATOM 1132 N N . ARG A 1 147 ? 14.144 -5.332 -25.025 1.00 69.00 147 ARG A N 1
ATOM 1133 C CA . ARG A 1 147 ? 14.904 -5.320 -26.278 1.00 69.00 147 ARG A CA 1
ATOM 1134 C C . ARG A 1 147 ? 14.113 -6.078 -27.334 1.00 69.00 147 ARG A C 1
ATOM 1136 O O . ARG A 1 147 ? 14.203 -7.297 -27.420 1.00 69.00 147 ARG A O 1
ATOM 1143 N N . ILE A 1 148 ? 13.356 -5.357 -28.153 1.00 61.06 148 ILE A N 1
ATOM 1144 C CA . ILE A 1 148 ? 12.751 -5.934 -29.355 1.00 61.06 148 ILE A CA 1
ATOM 1145 C C . ILE A 1 148 ? 13.894 -6.243 -30.327 1.00 61.06 148 ILE A C 1
ATOM 1147 O O . ILE A 1 148 ? 14.593 -5.337 -30.794 1.00 61.06 148 ILE A O 1
ATOM 1151 N N . SER A 1 149 ? 14.130 -7.527 -30.599 1.00 47.91 149 SER A N 1
ATOM 1152 C CA . SER A 1 149 ? 15.130 -7.968 -31.570 1.00 47.91 149 SER A CA 1
ATOM 1153 C C . SER A 1 149 ? 14.828 -7.346 -32.935 1.00 47.91 149 SER A C 1
ATOM 1155 O O . SER A 1 149 ? 13.857 -7.710 -33.593 1.00 47.91 149 SER A O 1
ATOM 1157 N N . ARG A 1 150 ? 15.683 -6.417 -33.383 1.00 49.66 150 ARG A N 1
ATOM 1158 C CA . ARG A 1 150 ? 15.596 -5.707 -34.678 1.00 49.66 150 ARG A CA 1
ATOM 1159 C C . ARG A 1 150 ? 15.819 -6.606 -35.909 1.00 49.66 150 ARG A C 1
ATOM 1161 O O . ARG A 1 150 ? 16.204 -6.108 -36.959 1.00 49.66 150 ARG A O 1
ATOM 1168 N N . ALA A 1 151 ? 15.613 -7.916 -35.808 1.00 46.53 151 ALA A N 1
ATOM 1169 C CA . ALA A 1 151 ? 15.956 -8.845 -36.880 1.00 46.53 151 ALA A CA 1
ATOM 1170 C C . ALA A 1 151 ? 15.081 -8.677 -38.141 1.00 46.53 151 ALA A C 1
ATOM 1172 O O . ALA A 1 151 ? 15.556 -8.995 -39.221 1.00 46.53 151 ALA A O 1
ATOM 1173 N N . ASN A 1 152 ? 13.862 -8.114 -38.042 1.00 46.34 152 ASN A N 1
ATOM 1174 C CA . ASN A 1 152 ? 12.888 -8.123 -39.151 1.00 46.34 152 ASN A CA 1
ATOM 1175 C C . ASN A 1 152 ? 12.226 -6.761 -39.487 1.00 46.34 152 ASN A C 1
ATOM 1177 O O . ASN A 1 152 ? 11.144 -6.736 -40.072 1.00 46.34 152 ASN A O 1
ATOM 1181 N N . LEU A 1 153 ? 12.813 -5.610 -39.130 1.00 50.84 153 LEU A N 1
ATOM 1182 C CA . LEU A 1 153 ? 12.184 -4.302 -39.406 1.00 50.84 153 LEU A CA 1
ATOM 1183 C C . LEU A 1 153 ? 12.337 -3.882 -40.883 1.00 50.84 153 LEU A C 1
ATOM 1185 O O . LEU A 1 153 ? 13.382 -3.392 -41.312 1.00 50.84 153 LEU A O 1
ATOM 1189 N N . LEU A 1 154 ? 11.258 -4.077 -41.646 1.00 54.88 154 LEU A N 1
ATOM 1190 C CA . LEU A 1 154 ? 11.056 -3.614 -43.023 1.00 54.88 154 LEU A CA 1
ATOM 1191 C C . LEU A 1 154 ? 11.114 -2.072 -43.113 1.00 54.88 154 LEU A C 1
ATOM 1193 O O . LEU A 1 154 ? 10.557 -1.369 -42.271 1.00 54.88 154 LEU A O 1
ATOM 1197 N N . LYS A 1 155 ? 11.772 -1.538 -44.153 1.00 46.97 155 LYS A N 1
ATOM 1198 C CA . LYS A 1 155 ? 11.885 -0.090 -44.438 1.00 46.97 155 LYS A CA 1
ATOM 1199 C C . LYS A 1 155 ? 10.560 0.493 -44.970 1.00 46.97 155 LYS A C 1
ATOM 1201 O O . LYS A 1 155 ? 9.983 -0.072 -45.891 1.00 46.97 155 LYS A O 1
ATOM 1206 N N . GLY A 1 156 ? 10.140 1.664 -44.471 1.00 54.16 156 GLY A N 1
ATOM 1207 C CA . GLY A 1 156 ? 9.032 2.478 -45.019 1.00 54.16 156 GLY A CA 1
ATOM 1208 C C . GLY A 1 156 ? 8.076 3.044 -43.954 1.00 54.16 156 GLY A C 1
ATOM 1209 O O . GLY A 1 156 ? 8.325 2.879 -42.766 1.00 54.16 156 GLY A O 1
ATOM 1210 N N . ASN A 1 157 ? 6.956 3.668 -44.352 1.00 54.16 157 ASN A N 1
ATOM 1211 C CA . ASN A 1 157 ? 5.928 4.242 -43.448 1.00 54.16 157 ASN A CA 1
ATOM 1212 C C . ASN A 1 157 ? 5.335 3.233 -42.434 1.00 54.16 157 ASN A C 1
ATOM 1214 O O . ASN A 1 157 ? 4.767 3.632 -41.418 1.00 54.16 157 ASN A O 1
ATOM 1218 N N . ALA A 1 158 ? 5.532 1.931 -42.661 1.00 52.25 158 ALA A N 1
ATOM 1219 C CA . ALA A 1 158 ? 5.257 0.863 -41.702 1.00 52.25 158 ALA A CA 1
ATOM 1220 C C . ALA A 1 158 ? 6.116 0.945 -40.421 1.00 52.25 158 ALA A C 1
ATOM 1222 O O . ALA A 1 158 ? 5.719 0.402 -39.398 1.00 52.25 158 ALA A O 1
ATOM 1223 N N . VAL A 1 159 ? 7.251 1.656 -40.436 1.00 55.56 159 VAL A N 1
ATOM 1224 C CA . VAL A 1 159 ? 8.136 1.855 -39.274 1.00 55.56 159 VAL A CA 1
ATOM 1225 C C . VAL A 1 159 ? 7.476 2.715 -38.197 1.00 55.56 159 VAL A C 1
ATOM 1227 O O . VAL A 1 159 ? 7.681 2.443 -37.023 1.00 55.56 159 VAL A O 1
ATOM 1230 N N . ALA A 1 160 ? 6.660 3.712 -38.555 1.00 52.62 160 ALA A N 1
ATOM 1231 C CA . ALA A 1 160 ? 5.992 4.572 -37.572 1.00 52.62 160 ALA A CA 1
ATOM 1232 C C . ALA A 1 160 ? 4.865 3.829 -36.830 1.00 52.62 160 ALA A C 1
ATOM 1234 O O . ALA A 1 160 ? 4.775 3.903 -35.607 1.00 52.62 160 ALA A O 1
ATOM 1235 N N . LEU A 1 161 ? 4.063 3.041 -37.554 1.00 51.53 161 LEU A N 1
ATOM 1236 C CA . LEU A 1 161 ? 3.017 2.188 -36.973 1.00 51.53 161 LEU A CA 1
ATOM 1237 C C . LEU A 1 161 ? 3.609 0.995 -36.210 1.00 51.53 161 LEU A C 1
ATOM 1239 O O . LEU A 1 161 ? 3.162 0.690 -35.108 1.00 51.53 161 LEU A O 1
ATOM 1243 N N . ALA A 1 162 ? 4.665 0.369 -36.740 1.00 52.16 162 ALA A N 1
ATOM 1244 C CA . ALA A 1 162 ? 5.415 -0.660 -36.024 1.00 52.16 162 ALA A CA 1
ATOM 1245 C C . ALA A 1 162 ? 6.122 -0.088 -34.788 1.00 52.16 162 ALA A C 1
ATOM 1247 O O . ALA A 1 162 ? 6.223 -0.785 -33.787 1.00 52.16 162 ALA A O 1
ATOM 1248 N N . SER A 1 163 ? 6.570 1.173 -34.818 1.00 54.22 163 SER A N 1
ATOM 1249 C CA . SER A 1 163 ? 7.144 1.885 -33.670 1.00 54.22 163 SER A CA 1
ATOM 1250 C C . SER A 1 163 ? 6.093 2.174 -32.599 1.00 54.22 163 SER A C 1
ATOM 1252 O O . SER A 1 163 ? 6.392 1.990 -31.427 1.00 54.22 163 SER A O 1
ATOM 1254 N N . ALA A 1 164 ? 4.877 2.584 -32.969 1.00 53.81 164 ALA A N 1
ATOM 1255 C CA . ALA A 1 164 ? 3.779 2.786 -32.020 1.00 53.81 164 ALA A CA 1
ATOM 1256 C C . ALA A 1 164 ? 3.349 1.461 -31.359 1.00 53.81 164 ALA A C 1
ATOM 1258 O O . ALA A 1 164 ? 3.355 1.359 -30.139 1.00 53.81 164 ALA A O 1
ATOM 1259 N N . ALA A 1 165 ? 3.136 0.403 -32.148 1.00 53.00 165 ALA A N 1
ATOM 1260 C CA . ALA A 1 165 ? 2.831 -0.931 -31.620 1.00 53.00 165 ALA A CA 1
ATOM 1261 C C . ALA A 1 165 ? 3.992 -1.535 -30.799 1.00 53.00 165 ALA A C 1
ATOM 1263 O O . ALA A 1 165 ? 3.779 -2.295 -29.858 1.00 53.00 165 ALA A O 1
ATOM 1264 N N . SER A 1 166 ? 5.239 -1.180 -31.130 1.00 55.19 166 SER A N 1
ATOM 1265 C CA . SER A 1 166 ? 6.416 -1.534 -30.329 1.00 55.19 166 SER A CA 1
ATOM 1266 C C . SER A 1 166 ? 6.442 -0.783 -28.996 1.00 55.19 166 SER A C 1
ATOM 1268 O O . SER A 1 166 ? 6.814 -1.377 -27.993 1.00 55.19 166 SER A O 1
ATOM 1270 N N . GLN A 1 167 ? 6.039 0.493 -28.961 1.00 57.88 167 GLN A N 1
ATOM 1271 C CA . GLN A 1 167 ? 5.921 1.288 -27.730 1.00 57.88 167 GLN A CA 1
ATOM 1272 C C . GLN A 1 167 ? 4.842 0.739 -26.787 1.00 57.88 167 GLN A C 1
ATOM 1274 O O . GLN A 1 167 ? 5.090 0.656 -25.586 1.00 57.88 167 GLN A O 1
ATOM 1279 N N . ASP A 1 168 ? 3.715 0.258 -27.317 1.00 60.81 168 ASP A N 1
ATOM 1280 C CA . ASP A 1 168 ? 2.664 -0.383 -26.512 1.00 60.81 168 ASP A CA 1
ATOM 1281 C C . ASP A 1 168 ? 3.173 -1.650 -25.800 1.00 60.81 168 ASP A C 1
ATOM 1283 O O . ASP A 1 168 ? 2.915 -1.859 -24.614 1.00 60.81 168 ASP A O 1
ATOM 1287 N N . ILE A 1 169 ? 3.983 -2.468 -26.485 1.00 63.12 169 ILE A N 1
ATOM 1288 C CA . ILE A 1 169 ? 4.633 -3.646 -25.881 1.00 63.12 169 ILE A CA 1
ATOM 1289 C C . ILE A 1 169 ? 5.673 -3.227 -24.833 1.00 63.12 169 ILE A C 1
ATOM 1291 O O . ILE A 1 169 ? 5.812 -3.888 -23.803 1.00 63.12 169 ILE A O 1
ATOM 1295 N N . LEU A 1 170 ? 6.404 -2.132 -25.072 1.00 68.31 170 LEU A N 1
ATOM 1296 C CA . LEU A 1 170 ? 7.406 -1.622 -24.135 1.00 68.31 170 LEU A CA 1
ATOM 1297 C C . LEU A 1 170 ? 6.742 -1.166 -22.823 1.00 68.31 170 LEU A C 1
ATOM 1299 O O . LEU A 1 170 ? 7.223 -1.503 -21.738 1.00 68.31 170 LEU A O 1
ATOM 1303 N N . ILE A 1 171 ? 5.618 -0.450 -22.907 1.00 84.00 171 ILE A N 1
ATOM 1304 C CA . ILE A 1 171 ? 4.914 0.147 -21.760 1.00 84.00 171 ILE A CA 1
ATOM 1305 C C . ILE A 1 171 ? 4.009 -0.857 -21.020 1.00 84.00 171 ILE A C 1
ATOM 1307 O O . ILE A 1 171 ? 3.630 -0.605 -19.876 1.00 84.00 171 ILE A O 1
ATOM 1311 N N . ALA A 1 172 ? 3.739 -2.037 -21.586 1.00 86.94 172 ALA A N 1
ATOM 1312 C CA . ALA A 1 172 ? 2.868 -3.055 -20.989 1.00 86.94 172 ALA A CA 1
ATOM 1313 C C . ALA A 1 172 ? 3.200 -3.395 -19.517 1.00 86.94 172 ALA A C 1
ATOM 1315 O O . ALA A 1 172 ? 2.296 -3.576 -18.700 1.00 86.94 172 ALA A O 1
ATOM 1316 N N . HIS A 1 173 ? 4.485 -3.435 -19.139 1.00 89.75 173 HIS A N 1
ATOM 1317 C CA . HIS A 1 173 ? 4.887 -3.669 -17.744 1.00 89.75 173 HIS A CA 1
ATOM 1318 C C . HIS A 1 173 ? 4.455 -2.531 -16.808 1.00 89.75 173 HIS A C 1
ATOM 1320 O O . HIS A 1 173 ? 3.931 -2.787 -15.722 1.00 89.75 173 HIS A O 1
ATOM 1326 N N . TRP A 1 174 ? 4.604 -1.279 -17.248 1.00 94.25 174 TRP A N 1
ATOM 1327 C CA . TRP A 1 174 ? 4.144 -0.102 -16.512 1.00 94.25 174 TRP A CA 1
ATOM 1328 C C . TRP A 1 174 ? 2.621 -0.052 -16.416 1.00 94.25 174 TRP A C 1
ATOM 1330 O O . TRP A 1 174 ? 2.092 0.192 -15.333 1.00 94.25 174 TRP A O 1
ATOM 1340 N N . GLN A 1 175 ? 1.909 -0.378 -17.496 1.00 93.38 175 GLN A N 1
ATOM 1341 C CA . GLN A 1 175 ? 0.449 -0.510 -17.475 1.00 93.38 175 GLN A CA 1
ATOM 1342 C C . GLN A 1 175 ? -0.021 -1.590 -16.498 1.00 93.38 175 GLN A C 1
ATOM 1344 O O . GLN A 1 175 ? -1.009 -1.387 -15.798 1.00 93.38 175 GLN A O 1
ATOM 1349 N N . GLY A 1 176 ? 0.707 -2.705 -16.380 1.00 94.12 176 GLY A N 1
ATOM 1350 C CA . GLY A 1 176 ? 0.445 -3.720 -15.360 1.00 94.12 176 GLY A CA 1
ATOM 1351 C C . GLY A 1 176 ? 0.518 -3.157 -13.936 1.00 94.12 176 GLY A C 1
ATOM 1352 O O . GLY A 1 176 ? -0.361 -3.434 -13.120 1.00 94.12 176 GLY A O 1
ATOM 1353 N N . ILE A 1 177 ? 1.520 -2.317 -13.648 1.00 95.75 177 ILE A N 1
ATOM 1354 C CA . ILE A 1 177 ? 1.649 -1.629 -12.353 1.00 95.75 177 ILE A CA 1
ATOM 1355 C C . ILE A 1 177 ? 0.482 -0.659 -12.140 1.00 95.75 177 ILE A C 1
ATOM 1357 O O . ILE A 1 177 ? -0.158 -0.704 -11.090 1.00 95.75 177 ILE A O 1
ATOM 1361 N N . VAL A 1 178 ? 0.178 0.189 -13.128 1.00 96.56 178 VAL A N 1
ATOM 1362 C CA . VAL A 1 178 ? -0.927 1.163 -13.068 1.00 96.56 178 VAL A CA 1
ATOM 1363 C C . VAL A 1 178 ? -2.263 0.464 -12.826 1.00 96.56 178 VAL A C 1
ATOM 1365 O O . VAL A 1 178 ? -3.026 0.880 -11.956 1.00 96.56 178 VAL A O 1
ATOM 1368 N N . ASN A 1 179 ? -2.531 -0.627 -13.546 1.00 96.00 179 ASN A N 1
ATOM 1369 C CA . ASN A 1 179 ? -3.747 -1.412 -13.381 1.00 96.00 179 ASN A CA 1
ATOM 1370 C C . ASN A 1 179 ? -3.833 -2.021 -11.977 1.00 96.00 179 ASN A C 1
ATOM 1372 O O . ASN A 1 179 ? -4.867 -1.905 -11.329 1.00 96.00 179 ASN A O 1
ATOM 1376 N N . ASN A 1 180 ? -2.742 -2.600 -11.469 1.00 95.50 180 ASN A N 1
ATOM 1377 C CA . ASN A 1 180 ? -2.713 -3.178 -10.125 1.00 95.50 180 ASN A CA 1
ATOM 1378 C C . ASN A 1 180 ? -2.993 -2.116 -9.042 1.00 95.50 180 ASN A C 1
ATOM 1380 O O . ASN A 1 180 ? -3.897 -2.276 -8.224 1.00 95.50 180 ASN A O 1
ATOM 1384 N N . ILE A 1 181 ? -2.297 -0.975 -9.101 1.00 96.31 181 ILE A N 1
ATOM 1385 C CA . ILE A 1 181 ? -2.518 0.178 -8.211 1.00 96.31 181 ILE A CA 1
ATOM 1386 C C . ILE A 1 181 ? -3.975 0.672 -8.314 1.00 96.31 181 ILE A C 1
ATOM 1388 O O . ILE A 1 181 ? -4.607 0.941 -7.290 1.00 96.31 181 ILE A O 1
ATOM 1392 N N . GLY A 1 182 ? -4.533 0.742 -9.526 1.00 96.94 182 GLY A N 1
ATOM 1393 C CA . GLY A 1 182 ? -5.923 1.125 -9.781 1.00 96.94 182 GLY A CA 1
ATOM 1394 C C . GLY A 1 182 ? -6.944 0.158 -9.179 1.00 96.94 182 GLY A C 1
ATOM 1395 O O . GLY A 1 182 ? -7.840 0.588 -8.451 1.00 96.94 182 GLY A O 1
ATOM 1396 N N . CYS A 1 183 ? -6.793 -1.145 -9.419 1.00 95.94 183 CYS A N 1
ATOM 1397 C CA . CYS A 1 183 ? -7.629 -2.185 -8.818 1.00 95.94 183 CYS A CA 1
ATOM 1398 C C . CYS A 1 183 ? -7.576 -2.120 -7.289 1.00 95.94 183 CYS A C 1
ATOM 1400 O O . CYS A 1 183 ? -8.615 -2.162 -6.629 1.00 95.94 183 CYS A O 1
ATOM 1402 N N . PHE A 1 184 ? -6.381 -1.940 -6.723 1.00 96.69 184 PHE A N 1
ATOM 1403 C CA . PHE A 1 184 ? -6.195 -1.837 -5.282 1.00 96.69 184 PHE A CA 1
ATOM 1404 C C . PHE A 1 184 ? -6.879 -0.593 -4.699 1.00 96.69 184 PHE A C 1
ATOM 1406 O O . PHE A 1 184 ? -7.553 -0.681 -3.673 1.00 96.69 184 PHE A O 1
ATOM 1413 N N . LEU A 1 185 ? -6.772 0.561 -5.368 1.00 97.31 185 LEU A N 1
ATOM 1414 C CA . LEU A 1 185 ? -7.478 1.782 -4.970 1.00 97.31 185 LEU A CA 1
ATOM 1415 C C . LEU A 1 185 ? -8.995 1.570 -4.975 1.00 97.31 185 LEU A C 1
ATOM 1417 O O . LEU A 1 185 ? -9.664 1.935 -4.009 1.00 97.31 185 LEU A O 1
ATOM 1421 N N . ASN A 1 186 ? -9.532 0.972 -6.038 1.00 96.94 186 ASN A N 1
ATOM 1422 C CA . ASN A 1 186 ? -10.964 0.711 -6.167 1.00 96.94 186 ASN A CA 1
ATOM 1423 C C . ASN A 1 186 ? -11.465 -0.247 -5.084 1.00 96.94 186 ASN A C 1
ATOM 1425 O O . ASN A 1 186 ? -12.534 -0.019 -4.519 1.00 96.94 186 ASN A O 1
ATOM 1429 N N . MET A 1 187 ? -10.680 -1.267 -4.737 1.00 97.75 187 MET A N 1
ATOM 1430 C CA . MET A 1 187 ? -10.988 -2.185 -3.642 1.00 97.75 187 MET A CA 1
ATOM 1431 C C . MET A 1 187 ? -11.043 -1.455 -2.289 1.00 97.75 187 MET A C 1
ATOM 1433 O O . MET A 1 187 ? -12.008 -1.625 -1.538 1.00 97.75 187 MET A O 1
ATOM 1437 N N . LEU A 1 188 ? -10.073 -0.578 -2.000 1.00 97.56 188 LEU A N 1
ATOM 1438 C CA . LEU A 1 188 ? -10.072 0.231 -0.773 1.00 97.56 188 LEU A CA 1
ATOM 1439 C C . LEU A 1 188 ? -11.259 1.209 -0.730 1.00 97.56 188 LEU A C 1
ATOM 1441 O O . LEU A 1 188 ? -11.904 1.341 0.312 1.00 97.56 188 LEU A O 1
ATOM 1445 N N . LYS A 1 189 ? -11.579 1.865 -1.856 1.00 95.81 189 LYS A N 1
ATOM 1446 C CA . LYS A 1 189 ? -12.744 2.762 -1.983 1.00 95.81 189 LYS A CA 1
ATOM 1447 C C . LYS A 1 189 ? -14.055 2.000 -1.755 1.00 95.81 189 LYS A C 1
ATOM 1449 O O . LYS A 1 189 ? -14.878 2.442 -0.960 1.00 95.81 189 LYS A O 1
ATOM 1454 N N . SER A 1 190 ? -14.217 0.833 -2.379 1.00 97.25 190 SER A N 1
ATOM 1455 C CA . SER A 1 190 ? -15.432 0.004 -2.275 1.00 97.25 190 SER A CA 1
ATOM 1456 C C . SER A 1 190 ? -15.676 -0.513 -0.853 1.00 97.25 190 SER A C 1
ATOM 1458 O O . SER A 1 190 ? -16.819 -0.668 -0.435 1.00 97.25 190 SER A O 1
ATOM 1460 N N . ASN A 1 191 ? -14.607 -0.713 -0.077 1.00 97.62 191 ASN A N 1
ATOM 1461 C CA . ASN A 1 191 ? -14.677 -1.089 1.336 1.00 97.62 191 ASN A CA 1
ATOM 1462 C C . ASN A 1 191 ? -14.768 0.113 2.292 1.00 97.62 191 ASN A C 1
ATOM 1464 O O . ASN A 1 191 ? -14.689 -0.071 3.506 1.00 97.62 191 ASN A O 1
ATOM 1468 N N . ASN A 1 192 ? -14.950 1.336 1.784 1.00 97.00 192 ASN A N 1
ATOM 1469 C CA . ASN A 1 192 ? -15.066 2.565 2.575 1.00 97.00 192 ASN A CA 1
ATOM 1470 C C . ASN A 1 192 ? -13.858 2.827 3.490 1.00 97.00 192 ASN A C 1
ATOM 1472 O O . ASN A 1 192 ? -14.006 3.339 4.603 1.00 97.00 192 ASN A O 1
ATOM 1476 N N . VAL A 1 193 ? -12.652 2.466 3.039 1.00 97.75 193 VAL A N 1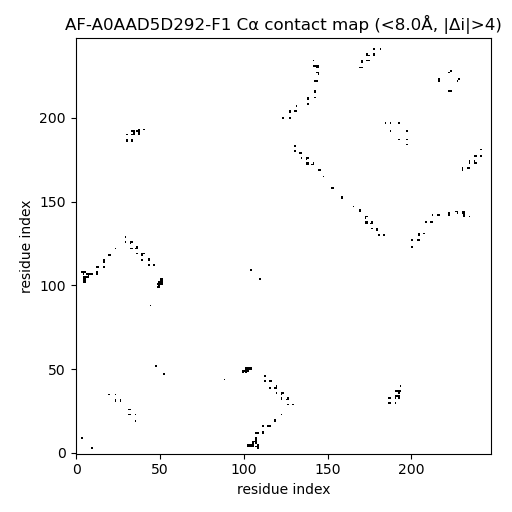
ATOM 1477 C CA . VAL A 1 193 ? -11.431 2.736 3.805 1.00 97.75 193 VAL A CA 1
ATOM 1478 C C . VAL A 1 193 ? -11.247 4.253 3.922 1.00 97.75 193 VAL A C 1
ATOM 1480 O O . VAL A 1 193 ? -11.308 4.949 2.904 1.00 97.75 193 VAL A O 1
ATOM 1483 N N . PRO A 1 194 ? -10.994 4.795 5.131 1.00 95.94 194 PRO A N 1
ATOM 1484 C CA . PRO A 1 194 ? -10.841 6.230 5.325 1.00 95.94 194 PRO A CA 1
ATOM 1485 C C . PRO A 1 194 ? -9.832 6.859 4.344 1.00 95.94 194 PRO A C 1
ATOM 1487 O O . PRO A 1 194 ? -8.684 6.401 4.285 1.00 95.94 194 PRO A O 1
ATOM 1490 N N . PRO A 1 195 ? -10.192 7.939 3.617 1.00 94.38 195 PRO A N 1
ATOM 1491 C CA . PRO A 1 195 ? -9.351 8.494 2.550 1.00 94.38 195 PRO A CA 1
ATOM 1492 C C . PRO A 1 195 ? -7.933 8.876 2.990 1.00 94.38 195 PRO A C 1
ATOM 1494 O O . PRO A 1 195 ? -6.977 8.734 2.229 1.00 94.38 195 PRO A O 1
ATOM 1497 N N . PHE A 1 196 ? -7.763 9.317 4.241 1.00 93.50 196 PHE A N 1
ATOM 1498 C CA . PHE A 1 196 ? -6.444 9.655 4.777 1.00 93.50 196 PHE A CA 1
ATOM 1499 C C . PHE A 1 196 ? -5.519 8.431 4.891 1.00 93.50 196 PHE A C 1
ATOM 1501 O O . PHE A 1 196 ? -4.317 8.560 4.654 1.00 93.50 196 PHE A O 1
ATOM 1508 N N . LEU A 1 197 ? -6.059 7.245 5.208 1.00 96.31 197 LEU A N 1
ATOM 1509 C CA . LEU A 1 197 ? -5.296 5.995 5.231 1.00 96.31 197 LEU A CA 1
ATOM 1510 C C . LEU A 1 197 ? -4.920 5.584 3.813 1.00 96.31 197 LEU A C 1
ATOM 1512 O O . LEU A 1 197 ? -3.754 5.294 3.562 1.00 96.31 197 LEU A O 1
ATOM 1516 N N . VAL A 1 198 ? -5.874 5.645 2.879 1.00 96.94 198 VAL A N 1
ATOM 1517 C CA . VAL A 1 198 ? -5.642 5.352 1.457 1.00 96.94 198 VAL A CA 1
ATOM 1518 C C . VAL A 1 198 ? -4.505 6.222 0.913 1.00 96.94 198 VAL A C 1
ATOM 1520 O O . VAL A 1 198 ? -3.518 5.703 0.392 1.00 96.94 198 VAL A O 1
ATOM 1523 N N . ARG A 1 199 ? -4.563 7.541 1.137 1.00 95.38 199 ARG A N 1
ATOM 1524 C CA . ARG A 1 199 ? -3.507 8.480 0.728 1.00 95.38 199 ARG A CA 1
ATOM 1525 C C . ARG A 1 199 ? -2.144 8.114 1.320 1.00 95.38 199 ARG A C 1
ATOM 1527 O O . ARG A 1 199 ? -1.133 8.192 0.621 1.00 95.38 199 ARG A O 1
ATOM 1534 N N . LYS A 1 200 ? -2.092 7.708 2.593 1.00 95.69 200 LYS A N 1
ATOM 1535 C CA . LYS A 1 200 ? -0.845 7.291 3.258 1.00 95.69 200 LYS A CA 1
ATOM 1536 C C . LYS A 1 200 ? -0.287 5.990 2.678 1.00 95.69 200 LYS A C 1
ATOM 1538 O O . LYS A 1 200 ? 0.924 5.930 2.464 1.00 95.69 200 LYS A O 1
ATOM 1543 N N . ILE A 1 201 ? -1.138 5.008 2.365 1.00 97.12 201 ILE A N 1
ATOM 1544 C CA . ILE A 1 201 ? -0.730 3.762 1.697 1.00 97.12 201 ILE A CA 1
ATOM 1545 C C . ILE A 1 201 ? -0.064 4.103 0.367 1.00 97.12 201 ILE A C 1
ATOM 1547 O O . ILE A 1 201 ? 1.112 3.796 0.188 1.00 97.12 201 ILE A O 1
ATOM 1551 N N . PHE A 1 202 ? -0.757 4.817 -0.524 1.00 97.12 202 PHE A N 1
ATOM 1552 C CA . PHE A 1 202 ? -0.214 5.136 -1.847 1.00 97.12 202 PHE A CA 1
ATOM 1553 C C . PHE A 1 202 ? 1.044 6.003 -1.776 1.00 97.12 202 PHE A C 1
ATOM 1555 O O . PHE A 1 202 ? 1.993 5.744 -2.508 1.00 97.12 202 PHE A O 1
ATOM 1562 N N . THR A 1 203 ? 1.134 6.940 -0.827 1.00 96.44 203 THR A N 1
ATOM 1563 C CA . THR A 1 203 ? 2.379 7.694 -0.580 1.00 96.44 203 THR A CA 1
ATOM 1564 C C . THR A 1 203 ? 3.559 6.757 -0.288 1.00 96.44 203 THR A C 1
ATOM 1566 O O . THR A 1 203 ? 4.647 6.929 -0.839 1.00 96.44 203 THR A O 1
ATOM 1569 N N . GLN A 1 204 ? 3.357 5.737 0.555 1.00 97.69 204 GLN A N 1
ATOM 1570 C CA . GLN A 1 204 ? 4.399 4.752 0.866 1.00 97.69 204 GLN A CA 1
ATOM 1571 C C . GLN A 1 204 ? 4.711 3.831 -0.321 1.00 97.69 204 GLN A C 1
ATOM 1573 O O . GLN A 1 204 ? 5.863 3.427 -0.476 1.00 97.69 204 GLN A O 1
ATOM 1578 N N . ILE A 1 205 ? 3.727 3.520 -1.166 1.00 97.81 205 ILE A N 1
ATOM 1579 C CA . ILE A 1 205 ? 3.929 2.732 -2.390 1.00 97.81 205 ILE A CA 1
ATOM 1580 C C . ILE A 1 205 ? 4.741 3.510 -3.426 1.00 97.81 205 ILE A C 1
ATOM 1582 O O . ILE A 1 205 ? 5.723 2.979 -3.933 1.00 97.81 205 ILE A O 1
ATOM 1586 N N . PHE A 1 206 ? 4.424 4.779 -3.687 1.00 97.25 206 PHE A N 1
ATOM 1587 C CA . PHE A 1 206 ? 5.219 5.610 -4.596 1.00 97.25 206 PHE A CA 1
ATOM 1588 C C . PHE A 1 206 ? 6.643 5.831 -4.078 1.00 97.25 206 PHE A C 1
ATOM 1590 O O . PHE A 1 206 ? 7.600 5.750 -4.846 1.00 97.25 206 PHE A O 1
ATOM 1597 N N . SER A 1 207 ? 6.812 6.022 -2.765 1.00 97.88 207 SER A N 1
ATOM 1598 C CA . SER A 1 207 ? 8.141 6.070 -2.146 1.00 97.88 207 SER A CA 1
ATOM 1599 C C . SER A 1 207 ? 8.913 4.758 -2.339 1.00 97.88 207 SER A C 1
ATOM 1601 O O . SER A 1 207 ? 10.097 4.790 -2.670 1.00 97.88 207 SER A O 1
ATOM 1603 N N . PHE A 1 208 ? 8.246 3.609 -2.195 1.00 97.50 208 PHE A N 1
ATOM 1604 C CA . PHE A 1 208 ? 8.835 2.299 -2.465 1.00 97.50 208 PHE A CA 1
ATOM 1605 C C . PHE A 1 208 ? 9.264 2.151 -3.931 1.00 97.50 208 PHE A C 1
ATOM 1607 O O . PHE A 1 208 ? 10.410 1.780 -4.176 1.00 97.50 208 PHE A O 1
ATOM 1614 N N . ILE A 1 209 ? 8.394 2.496 -4.886 1.00 96.62 209 ILE A N 1
ATOM 1615 C CA . ILE A 1 209 ? 8.701 2.472 -6.325 1.00 96.62 209 ILE A CA 1
ATOM 1616 C C . ILE A 1 209 ? 9.939 3.325 -6.620 1.00 96.62 209 ILE A C 1
ATOM 1618 O O . ILE A 1 209 ? 10.875 2.846 -7.256 1.00 96.62 209 ILE A O 1
ATOM 1622 N N . ASN A 1 210 ? 9.982 4.554 -6.095 1.00 96.75 210 ASN A N 1
ATOM 1623 C CA . ASN A 1 210 ? 11.110 5.465 -6.274 1.00 96.75 210 ASN A CA 1
ATOM 1624 C C . ASN A 1 210 ? 12.429 4.860 -5.771 1.00 96.75 210 ASN A C 1
ATOM 1626 O O . ASN A 1 210 ? 13.410 4.808 -6.510 1.00 96.75 210 ASN A O 1
ATOM 1630 N N . VAL A 1 211 ? 12.449 4.361 -4.530 1.00 96.69 211 VAL A N 1
ATOM 1631 C CA . VAL A 1 211 ? 13.655 3.764 -3.935 1.00 96.69 211 VAL A CA 1
ATOM 1632 C C . VAL A 1 211 ? 14.115 2.541 -4.729 1.00 96.69 211 VAL A C 1
ATOM 1634 O O . VAL A 1 211 ? 15.307 2.399 -4.993 1.00 96.69 211 VAL A O 1
ATOM 1637 N N . GLN A 1 212 ? 13.191 1.669 -5.137 1.00 95.38 212 GLN A N 1
ATOM 1638 C CA . GLN A 1 212 ? 13.522 0.467 -5.905 1.00 95.38 212 GLN A CA 1
ATOM 1639 C C . GLN A 1 212 ? 14.086 0.797 -7.289 1.00 95.38 212 GLN A C 1
ATOM 1641 O O . GLN A 1 212 ? 15.121 0.246 -7.666 1.00 95.38 212 GLN A O 1
ATOM 1646 N N . LEU A 1 213 ? 13.457 1.716 -8.028 1.00 94.44 213 LEU A N 1
ATOM 1647 C CA . LEU A 1 213 ? 13.939 2.147 -9.343 1.00 94.44 213 LEU A CA 1
ATOM 1648 C C . LEU A 1 213 ? 15.310 2.803 -9.243 1.00 94.44 213 LEU A C 1
ATOM 1650 O O . LEU A 1 213 ? 16.233 2.411 -9.954 1.00 94.44 213 LEU A O 1
ATOM 1654 N N . PHE A 1 214 ? 15.457 3.767 -8.335 1.00 94.62 214 PHE A N 1
ATOM 1655 C CA . PHE A 1 214 ? 16.697 4.513 -8.175 1.00 94.62 214 PHE A CA 1
ATOM 1656 C C . PHE A 1 214 ? 17.863 3.591 -7.810 1.00 94.62 214 PHE A C 1
ATOM 1658 O O . PHE A 1 214 ? 18.901 3.615 -8.471 1.00 94.62 214 PHE A O 1
ATOM 1665 N N . ASN A 1 215 ? 17.673 2.710 -6.822 1.00 95.00 215 ASN A N 1
ATOM 1666 C CA . ASN A 1 215 ? 18.703 1.753 -6.423 1.00 95.00 215 ASN A CA 1
ATOM 1667 C C . ASN A 1 215 ? 19.043 0.776 -7.554 1.00 95.00 215 ASN A C 1
ATOM 1669 O O . ASN A 1 215 ? 20.216 0.486 -7.783 1.00 95.00 215 ASN A O 1
ATOM 1673 N N . SER A 1 216 ? 18.037 0.297 -8.287 1.00 93.44 216 SER A N 1
ATOM 1674 C CA . SER A 1 216 ? 18.253 -0.625 -9.403 1.00 93.44 216 SER A CA 1
ATOM 1675 C C . SER A 1 216 ? 19.068 0.007 -10.527 1.00 93.44 216 SER A C 1
ATOM 1677 O O . SER A 1 216 ? 19.982 -0.629 -11.043 1.00 93.44 216 SER A O 1
ATOM 1679 N N . LEU A 1 217 ? 18.782 1.264 -10.878 1.00 91.00 217 LEU A N 1
ATOM 1680 C CA . LEU A 1 217 ? 19.527 2.002 -11.900 1.00 91.00 217 LEU A CA 1
ATOM 1681 C C . LEU A 1 217 ? 20.963 2.304 -11.451 1.00 91.00 217 LEU A C 1
ATOM 1683 O O . LEU A 1 217 ? 21.892 2.146 -12.237 1.00 91.00 217 LEU A O 1
ATOM 1687 N N . LEU A 1 218 ? 21.172 2.671 -10.182 1.00 91.69 218 LEU A N 1
ATOM 1688 C CA . LEU A 1 218 ? 22.514 2.921 -9.645 1.00 91.69 218 LEU A CA 1
ATOM 1689 C C . LEU A 1 218 ? 23.406 1.674 -9.648 1.00 91.69 218 LEU A C 1
ATOM 1691 O O . LEU A 1 218 ? 24.605 1.772 -9.914 1.00 91.69 218 LEU A O 1
ATOM 1695 N N . LEU A 1 219 ? 22.838 0.508 -9.336 1.00 93.75 219 LEU A N 1
ATOM 1696 C CA . LEU A 1 219 ? 23.585 -0.748 -9.245 1.00 93.75 219 LEU A CA 1
ATOM 1697 C C . LEU A 1 219 ? 23.842 -1.394 -10.615 1.00 93.75 219 LEU A C 1
ATOM 1699 O O . LEU A 1 219 ? 24.757 -2.206 -10.742 1.00 93.75 219 LEU A O 1
ATOM 1703 N N . ARG A 1 220 ? 23.067 -1.028 -11.642 1.00 90.38 220 ARG A N 1
ATOM 1704 C CA . ARG A 1 220 ? 23.089 -1.646 -12.974 1.00 90.38 220 ARG A CA 1
ATOM 1705 C C . ARG A 1 220 ? 23.499 -0.640 -14.041 1.00 90.38 220 ARG A C 1
ATOM 1707 O O . ARG A 1 220 ? 22.661 -0.063 -14.733 1.00 90.38 220 ARG A O 1
ATOM 1714 N N . ARG A 1 221 ? 24.812 -0.438 -14.198 1.00 89.62 221 ARG A N 1
ATOM 1715 C CA . ARG A 1 221 ? 25.382 0.531 -15.158 1.00 89.62 221 ARG A CA 1
ATOM 1716 C C . ARG A 1 221 ? 24.908 0.307 -16.595 1.00 89.62 221 ARG A C 1
ATOM 1718 O O . ARG A 1 221 ? 24.787 1.264 -17.351 1.00 89.62 221 ARG A O 1
ATOM 1725 N N . GLU A 1 222 ? 24.603 -0.930 -16.971 1.00 87.38 222 GLU A N 1
ATOM 1726 C CA . GLU A 1 222 ? 24.071 -1.285 -18.287 1.00 87.38 222 GLU A CA 1
ATOM 1727 C C . GLU A 1 222 ? 22.659 -0.737 -18.553 1.00 87.38 222 GLU A C 1
ATOM 1729 O O . GLU A 1 222 ? 22.239 -0.651 -19.708 1.00 87.38 222 GLU A O 1
ATOM 1734 N N . CYS A 1 223 ? 21.933 -0.345 -17.503 1.00 88.81 223 CYS A N 1
ATOM 1735 C CA . CYS A 1 223 ? 20.621 0.290 -17.595 1.00 88.81 223 CYS A CA 1
ATOM 1736 C C . CYS A 1 223 ? 20.723 1.822 -17.737 1.00 88.81 223 CYS A C 1
ATOM 1738 O O . CYS A 1 223 ? 19.740 2.470 -18.092 1.00 88.81 223 CYS A O 1
ATOM 1740 N N . CYS A 1 224 ? 21.898 2.421 -17.526 1.00 91.69 224 CYS A N 1
ATOM 1741 C CA . CYS A 1 224 ? 22.111 3.869 -17.607 1.00 91.69 224 CYS A CA 1
ATOM 1742 C C . CYS A 1 224 ? 22.397 4.319 -19.049 1.00 91.69 224 CYS A C 1
ATOM 1744 O O . CYS A 1 224 ? 23.514 4.700 -19.392 1.00 91.69 224 CYS A O 1
ATOM 1746 N N . SER A 1 225 ? 21.378 4.266 -19.908 1.00 90.31 225 SER A N 1
ATOM 1747 C CA . SER A 1 225 ? 21.444 4.713 -21.308 1.00 90.31 225 SER A CA 1
ATOM 1748 C C . SER A 1 225 ? 20.301 5.668 -21.642 1.00 90.31 225 SER A C 1
ATOM 1750 O O . SER A 1 225 ? 19.257 5.633 -20.994 1.00 90.31 225 SER A O 1
ATOM 1752 N N . PHE A 1 226 ? 20.468 6.487 -22.685 1.00 88.69 226 PHE A N 1
ATOM 1753 C CA . PHE A 1 226 ? 19.430 7.424 -23.133 1.00 88.69 226 PHE A CA 1
ATOM 1754 C C . PHE A 1 226 ? 18.102 6.717 -23.449 1.00 88.69 226 PHE A C 1
ATOM 1756 O O . PHE A 1 226 ? 17.054 7.123 -22.958 1.00 88.69 226 PHE A O 1
ATOM 1763 N N . SER A 1 227 ? 18.148 5.609 -24.199 1.00 87.38 227 SER A N 1
ATOM 1764 C CA . SER A 1 227 ? 16.939 4.862 -24.566 1.00 87.38 227 SER A CA 1
ATOM 1765 C C . SER A 1 227 ? 16.224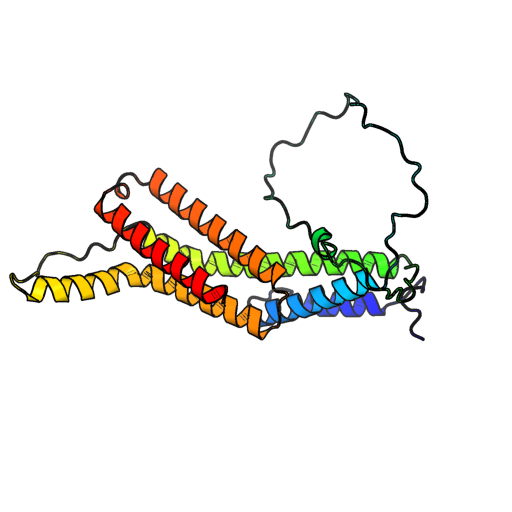 4.260 -23.358 1.00 87.38 227 SER A C 1
ATOM 1767 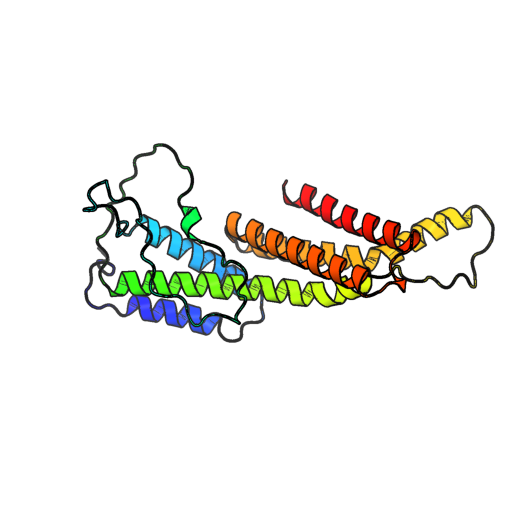O O . SER A 1 227 ? 14.999 4.217 -23.336 1.00 87.38 227 SER A O 1
ATOM 1769 N N . ASN A 1 228 ? 16.969 3.806 -22.346 1.00 89.44 228 ASN A N 1
ATOM 1770 C CA . ASN A 1 228 ? 16.359 3.312 -21.114 1.00 89.44 228 ASN A CA 1
ATOM 1771 C C . ASN A 1 228 ? 15.792 4.451 -20.254 1.00 89.44 228 ASN A C 1
ATOM 1773 O O . ASN A 1 228 ? 14.753 4.285 -19.625 1.00 89.44 228 ASN A O 1
ATOM 1777 N N . GLY A 1 229 ? 16.446 5.616 -20.252 1.00 91.31 229 GLY A N 1
ATOM 1778 C CA . GLY A 1 229 ? 15.943 6.815 -19.584 1.00 91.31 229 GLY A CA 1
ATOM 1779 C C . GLY A 1 229 ? 14.593 7.261 -20.142 1.00 91.31 229 GLY A C 1
ATOM 1780 O O . GLY A 1 229 ? 13.664 7.483 -19.371 1.00 91.31 229 GLY A O 1
ATOM 1781 N N . GLU A 1 230 ? 14.452 7.306 -21.469 1.00 89.81 230 GLU A N 1
ATOM 1782 C CA . GLU A 1 230 ? 13.174 7.621 -22.123 1.00 89.81 230 GLU A CA 1
ATOM 1783 C C . GLU A 1 230 ? 12.094 6.574 -21.811 1.00 89.81 230 GLU A C 1
ATOM 1785 O O . GLU A 1 230 ? 10.947 6.933 -21.556 1.00 89.81 230 GLU A O 1
ATOM 1790 N N . TYR A 1 231 ? 12.465 5.291 -21.742 1.00 90.44 231 TYR A N 1
ATOM 1791 C CA . TYR A 1 231 ? 11.549 4.220 -21.345 1.00 90.44 231 TYR A CA 1
ATOM 1792 C C . TYR A 1 231 ? 11.009 4.395 -19.917 1.00 90.44 231 TYR A C 1
ATOM 1794 O O . TYR A 1 231 ? 9.797 4.378 -19.699 1.00 90.44 231 TYR A O 1
ATOM 1802 N N . VAL A 1 232 ? 11.901 4.592 -18.941 1.00 92.94 232 VAL A N 1
ATOM 1803 C CA . VAL A 1 232 ? 11.510 4.796 -17.539 1.00 92.94 232 VAL A CA 1
ATOM 1804 C C . VAL A 1 232 ? 10.694 6.079 -17.394 1.00 92.94 232 VAL A C 1
ATOM 1806 O O . VAL A 1 232 ? 9.687 6.083 -16.693 1.00 92.94 232 VAL A O 1
ATOM 1809 N N . LYS A 1 233 ? 11.078 7.154 -18.089 1.00 93.38 233 LYS A N 1
ATOM 1810 C CA . LYS A 1 233 ? 10.340 8.421 -18.098 1.00 93.38 233 LYS A CA 1
ATOM 1811 C C . LYS A 1 233 ? 8.906 8.243 -18.600 1.00 93.38 233 LYS A C 1
ATOM 1813 O O . LYS A 1 233 ? 7.993 8.702 -17.925 1.00 93.38 233 LYS A O 1
ATOM 1818 N N . ALA A 1 234 ? 8.703 7.548 -19.721 1.00 91.62 234 ALA A N 1
ATOM 1819 C CA . ALA A 1 234 ? 7.365 7.268 -20.246 1.00 91.62 234 ALA A CA 1
ATOM 1820 C C . ALA A 1 234 ? 6.509 6.480 -19.238 1.00 91.62 234 ALA A C 1
ATOM 1822 O O . ALA A 1 234 ? 5.363 6.834 -18.982 1.00 91.62 234 ALA A O 1
ATOM 1823 N N . GLY A 1 235 ? 7.089 5.466 -18.592 1.00 93.06 235 GLY A N 1
ATOM 1824 C CA . GLY A 1 235 ? 6.406 4.702 -17.549 1.00 93.06 235 GLY A CA 1
ATOM 1825 C C . GLY A 1 235 ? 6.053 5.509 -16.294 1.00 93.06 235 GLY A C 1
ATOM 1826 O O . GLY A 1 235 ? 4.979 5.337 -15.720 1.00 93.06 235 GLY A O 1
ATOM 1827 N N . LEU A 1 236 ? 6.925 6.432 -15.876 1.00 95.3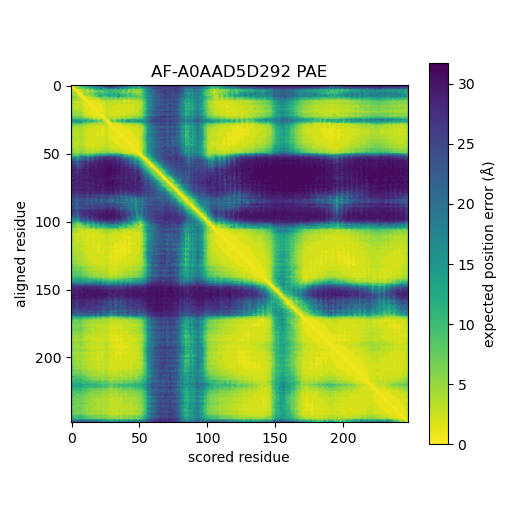8 236 LEU A N 1
ATOM 1828 C CA . LEU A 1 236 ? 6.629 7.360 -14.780 1.00 95.38 236 LEU A CA 1
ATOM 1829 C C . LEU A 1 236 ? 5.500 8.334 -15.146 1.00 95.38 236 LEU A C 1
ATOM 1831 O O . LEU A 1 236 ? 4.682 8.644 -14.281 1.00 95.38 236 LEU A O 1
ATOM 1835 N N . SER A 1 237 ? 5.409 8.763 -16.407 1.00 95.25 237 SER A N 1
ATOM 1836 C CA . SER A 1 237 ? 4.295 9.591 -16.886 1.00 95.25 237 SER A CA 1
ATOM 1837 C C . SER A 1 237 ? 2.946 8.864 -16.818 1.00 95.25 237 SER A C 1
ATOM 1839 O O . SER A 1 237 ? 1.947 9.490 -16.474 1.00 95.25 237 SER A O 1
ATOM 1841 N N . GLU A 1 238 ? 2.898 7.548 -17.048 1.00 94.81 238 GLU A N 1
ATOM 1842 C CA . GLU A 1 238 ? 1.675 6.747 -16.848 1.00 94.81 238 GLU A CA 1
ATOM 1843 C C . GLU A 1 238 ? 1.225 6.743 -15.376 1.00 94.81 238 GLU A C 1
ATOM 1845 O O . GLU A 1 238 ? 0.042 6.915 -15.069 1.00 94.81 238 GLU A O 1
ATOM 1850 N N . LEU A 1 239 ? 2.171 6.598 -14.439 1.00 95.50 239 LEU A N 1
ATOM 1851 C CA . LEU A 1 239 ? 1.884 6.673 -13.001 1.00 95.50 239 LEU A CA 1
ATOM 1852 C C . LEU A 1 239 ? 1.415 8.072 -12.581 1.00 95.50 239 LEU A C 1
ATOM 1854 O O . LEU A 1 239 ? 0.491 8.199 -11.778 1.00 95.50 239 LEU A O 1
ATOM 1858 N N . GLU A 1 240 ? 2.033 9.120 -13.121 1.00 95.50 240 GLU A N 1
ATOM 1859 C CA . GLU A 1 240 ? 1.630 10.507 -12.889 1.00 95.50 240 GLU A CA 1
ATOM 1860 C C . GLU A 1 240 ? 0.213 10.772 -13.417 1.00 95.50 240 GLU A C 1
ATOM 1862 O O . GLU A 1 240 ? -0.631 11.309 -12.697 1.00 95.50 240 GLU A O 1
ATOM 1867 N N . GLN A 1 241 ? -0.095 10.317 -14.634 1.00 95.06 241 GLN A N 1
ATOM 1868 C CA . GLN A 1 241 ? -1.433 10.433 -15.209 1.00 95.06 241 GLN A CA 1
ATOM 1869 C C . GLN A 1 241 ? -2.479 9.690 -14.370 1.00 95.06 241 GLN A C 1
ATOM 1871 O O . GLN A 1 241 ? -3.592 10.188 -14.180 1.00 95.06 241 GLN A O 1
ATOM 1876 N N . TRP A 1 242 ? -2.138 8.511 -13.845 1.00 96.12 242 TRP A N 1
ATOM 1877 C CA . TRP A 1 242 ? -3.010 7.788 -12.924 1.00 96.12 242 TRP A CA 1
ATOM 1878 C C . TRP A 1 242 ? -3.273 8.588 -11.642 1.00 96.12 242 TRP A C 1
ATOM 1880 O O . TRP A 1 242 ? -4.421 8.657 -11.209 1.00 96.12 242 TRP A O 1
ATOM 1890 N N . CYS A 1 243 ? -2.261 9.249 -11.068 1.00 94.44 243 CYS A N 1
ATOM 1891 C CA . CYS A 1 243 ? -2.437 10.097 -9.885 1.00 94.44 243 CYS A CA 1
ATOM 1892 C C . CYS A 1 243 ? -3.443 11.228 -10.125 1.00 94.44 243 CYS A C 1
ATOM 1894 O O . CYS A 1 243 ? -4.294 11.458 -9.265 1.00 94.44 243 CYS A O 1
ATOM 1896 N N . TYR A 1 244 ? -3.388 11.902 -11.280 1.00 92.56 244 TYR A N 1
ATOM 1897 C CA . TYR A 1 244 ? -4.372 12.933 -11.630 1.00 92.56 244 TYR A CA 1
ATOM 1898 C C . TYR A 1 244 ? -5.795 12.366 -11.641 1.00 92.56 244 TYR A C 1
ATOM 1900 O O . TYR A 1 244 ? -6.652 12.865 -10.918 1.00 92.56 244 TYR A O 1
ATOM 1908 N N . LYS A 1 245 ? -6.013 11.252 -12.352 1.00 91.19 245 LYS A N 1
ATOM 1909 C CA . LYS A 1 245 ? -7.320 10.573 -12.435 1.00 91.19 245 LYS A CA 1
ATOM 1910 C C . LYS A 1 245 ? -7.818 10.043 -11.088 1.00 91.19 245 LYS A C 1
ATOM 1912 O O . LYS A 1 245 ? -9.015 9.953 -10.864 1.00 91.19 245 LYS A O 1
ATOM 1917 N N . ALA A 1 246 ? -6.911 9.624 -10.208 1.00 88.81 246 ALA A N 1
ATOM 1918 C CA . ALA A 1 246 ? -7.255 9.055 -8.907 1.00 88.81 246 ALA A CA 1
ATOM 1919 C C . ALA A 1 246 ? -7.635 10.111 -7.856 1.00 88.81 246 ALA A C 1
ATOM 1921 O O . ALA A 1 246 ? -8.237 9.751 -6.836 1.00 88.81 246 ALA A O 1
ATOM 1922 N N . THR A 1 247 ? -7.218 11.363 -8.077 1.00 77.62 247 THR A N 1
ATOM 1923 C CA . THR A 1 247 ? -7.442 12.505 -7.176 1.00 77.62 247 THR A CA 1
ATOM 1924 C C . THR A 1 247 ? -8.719 13.281 -7.522 1.00 77.62 247 THR A C 1
ATOM 1926 O O . THR A 1 247 ? -9.217 14.007 -6.662 1.00 77.62 247 THR A O 1
ATOM 1929 N N . GLU A 1 248 ? -9.247 13.107 -8.738 1.00 57.06 248 GLU A N 1
ATOM 1930 C CA . GLU A 1 248 ? -10.633 13.447 -9.105 1.00 57.06 248 GLU A CA 1
ATOM 1931 C C . GLU A 1 248 ? -11.645 12.505 -8.423 1.00 57.06 248 GLU A C 1
ATOM 1933 O O . GLU A 1 248 ? -12.708 13.015 -8.003 1.00 57.06 248 GLU A O 1
#

pLDDT: mean 77.93, std 22.58, range [28.72, 97.94]